Protein AF-A0A8H7H6G2-F1 (afdb_monomer)

Structure (mmCIF, N/CA/C/O backbone):
data_AF-A0A8H7H6G2-F1
#
_entry.id   AF-A0A8H7H6G2-F1
#
loop_
_atom_site.group_PDB
_atom_site.id
_atom_site.type_symbol
_atom_site.label_atom_id
_atom_site.label_alt_id
_atom_site.label_comp_id
_atom_site.label_asym_id
_atom_site.label_entity_id
_atom_site.label_seq_id
_atom_site.pdbx_PDB_ins_code
_atom_site.Cartn_x
_atom_site.Cartn_y
_atom_site.Cartn_z
_atom_site.occupancy
_atom_site.B_iso_or_equiv
_atom_site.auth_seq_id
_atom_site.auth_comp_id
_atom_site.auth_asym_id
_atom_site.auth_atom_id
_atom_site.pdbx_PDB_model_num
ATOM 1 N N . MET A 1 1 ? 23.671 -11.649 8.601 1.00 40.72 1 MET A N 1
ATOM 2 C CA . MET A 1 1 ? 22.293 -11.114 8.635 1.00 40.72 1 MET A CA 1
ATOM 3 C C . MET A 1 1 ? 22.395 -9.606 8.518 1.00 40.72 1 MET A C 1
ATOM 5 O O . MET A 1 1 ? 23.144 -9.026 9.289 1.00 40.72 1 MET A O 1
ATOM 9 N N . ILE A 1 2 ? 21.746 -8.998 7.522 1.00 37.22 2 ILE A N 1
ATOM 10 C CA . ILE A 1 2 ? 21.708 -7.534 7.383 1.00 37.22 2 ILE A CA 1
ATOM 11 C C . ILE A 1 2 ? 20.698 -7.016 8.418 1.00 37.22 2 ILE A C 1
ATOM 13 O O . ILE A 1 2 ? 19.597 -7.570 8.476 1.00 37.22 2 ILE A O 1
ATOM 17 N N . PRO A 1 3 ? 21.050 -6.033 9.261 1.00 35.31 3 PRO A N 1
ATOM 18 C CA . PRO A 1 3 ? 20.112 -5.476 10.225 1.00 35.31 3 PRO A CA 1
ATOM 19 C C . PRO A 1 3 ? 18.970 -4.770 9.485 1.00 35.31 3 PRO A C 1
ATOM 21 O O . PRO A 1 3 ? 19.198 -3.882 8.668 1.00 35.31 3 PRO A O 1
ATOM 24 N N . LEU A 1 4 ? 17.736 -5.201 9.754 1.00 43.28 4 LEU A N 1
ATOM 25 C CA . LEU A 1 4 ? 16.532 -4.508 9.305 1.00 43.28 4 LEU A CA 1
ATOM 26 C C . LEU A 1 4 ? 16.372 -3.259 10.175 1.00 43.28 4 LEU A C 1
ATOM 28 O O . LEU A 1 4 ? 16.259 -3.373 11.397 1.00 43.28 4 LEU A O 1
ATOM 32 N N . HIS A 1 5 ? 16.376 -2.078 9.565 1.00 41.56 5 HIS A N 1
ATOM 33 C CA . HIS A 1 5 ? 16.056 -0.853 10.290 1.00 41.56 5 HIS A CA 1
ATOM 34 C C . HIS A 1 5 ? 14.541 -0.786 10.534 1.00 41.56 5 HIS A C 1
ATOM 36 O O . HIS A 1 5 ? 13.766 -1.140 9.639 1.00 41.56 5 HIS A O 1
ATOM 42 N N . PRO A 1 6 ? 14.092 -0.357 11.727 1.00 41.66 6 PRO A N 1
ATOM 43 C CA . PRO A 1 6 ? 12.675 -0.128 11.962 1.00 41.66 6 PRO A CA 1
ATOM 44 C C . PRO A 1 6 ? 12.183 0.964 11.002 1.00 41.66 6 PRO A C 1
ATOM 46 O O . PRO A 1 6 ? 12.907 1.936 10.772 1.00 41.66 6 PRO A O 1
ATOM 49 N N . PRO A 1 7 ? 10.976 0.834 10.430 1.00 44.69 7 PRO A N 1
ATOM 50 C CA . PRO A 1 7 ? 10.431 1.875 9.580 1.00 44.69 7 PRO A CA 1
ATOM 51 C C . PRO A 1 7 ? 10.203 3.130 10.419 1.00 44.69 7 PRO A C 1
ATOM 53 O O . PRO A 1 7 ? 9.359 3.154 11.313 1.00 44.69 7 PRO A O 1
ATOM 56 N N . THR A 1 8 ? 10.940 4.185 10.113 1.00 47.12 8 THR A N 1
ATOM 57 C CA . THR A 1 8 ? 10.533 5.545 10.440 1.00 47.12 8 THR A CA 1
ATOM 58 C C . THR A 1 8 ? 9.535 5.997 9.382 1.00 47.12 8 THR A C 1
ATOM 60 O O . THR A 1 8 ? 9.676 5.688 8.194 1.00 47.12 8 THR A O 1
ATOM 63 N N . SER A 1 9 ? 8.484 6.704 9.786 1.00 44.66 9 SER A N 1
ATOM 64 C CA . SER A 1 9 ? 7.739 7.491 8.815 1.00 44.66 9 SER A CA 1
ATOM 65 C C . SER A 1 9 ? 8.699 8.541 8.251 1.00 44.66 9 SER A C 1
ATOM 67 O O . SER A 1 9 ? 9.400 9.225 8.998 1.00 44.66 9 SER A O 1
ATOM 69 N N . CYS A 1 10 ? 8.769 8.679 6.928 1.00 43.09 10 CYS A N 1
ATOM 70 C CA . CYS A 1 10 ? 9.328 9.899 6.358 1.00 43.09 10 CYS A CA 1
ATOM 71 C C . CYS A 1 10 ? 8.242 10.971 6.513 1.00 43.09 10 CYS A C 1
ATOM 73 O O . CYS A 1 10 ? 7.434 11.173 5.611 1.00 43.09 10 CYS A O 1
ATOM 75 N N . GLY A 1 11 ? 8.179 11.575 7.702 1.00 46.88 11 GLY A N 1
ATOM 76 C CA . GLY A 1 11 ? 7.169 12.556 8.097 1.00 46.88 11 GLY A CA 1
ATOM 77 C C . GLY A 1 11 ? 6.342 12.067 9.280 1.00 46.88 11 GLY A C 1
ATOM 78 O O . GLY A 1 11 ? 5.641 11.058 9.190 1.00 46.88 11 GLY A O 1
ATOM 79 N N . ASP A 1 12 ? 6.437 12.767 10.406 1.00 49.16 12 ASP A N 1
ATOM 80 C CA . ASP A 1 12 ? 5.560 12.543 11.547 1.00 49.16 12 ASP A CA 1
ATOM 81 C C . ASP A 1 12 ? 4.118 12.839 11.137 1.00 49.16 12 ASP A C 1
ATOM 83 O O . ASP A 1 12 ? 3.742 13.944 10.750 1.00 49.16 12 ASP A O 1
ATOM 87 N N . SER A 1 13 ? 3.276 11.816 11.211 1.00 57.06 13 SER A N 1
ATOM 88 C CA . SER A 1 13 ? 1.852 12.043 11.349 1.00 57.06 13 SER A CA 1
ATOM 89 C C . SER A 1 13 ? 1.640 12.304 12.830 1.00 57.06 13 SER A C 1
ATOM 91 O O . SER A 1 13 ? 1.432 11.333 13.541 1.00 57.06 13 SER A O 1
ATOM 93 N N . ASP A 1 14 ? 1.664 13.558 13.290 1.00 61.84 14 ASP A N 1
ATOM 94 C CA . ASP A 1 14 ? 1.580 13.928 14.722 1.00 61.84 14 ASP A CA 1
ATOM 95 C C . ASP A 1 14 ? 0.431 13.251 15.499 1.00 61.84 14 ASP A C 1
ATOM 97 O O . ASP A 1 14 ? 0.437 13.216 16.727 1.00 61.84 14 ASP A O 1
ATOM 101 N N . LYS A 1 15 ? -0.577 12.717 14.790 1.00 79.00 15 LYS A N 1
ATOM 102 C CA . LYS A 1 15 ? -1.713 11.958 15.339 1.00 79.00 15 LYS A CA 1
ATOM 103 C C . LYS A 1 15 ? -2.084 10.752 14.457 1.00 79.00 15 LYS A C 1
ATOM 105 O O . LYS A 1 15 ? -3.054 10.826 13.693 1.00 79.00 15 LYS A O 1
ATOM 110 N N . PRO A 1 16 ? -1.308 9.649 14.459 1.00 78.56 16 PRO A N 1
ATOM 111 C CA . PRO A 1 16 ? -1.529 8.476 13.601 1.00 78.56 16 PRO A CA 1
ATOM 112 C C . PRO A 1 16 ? -2.938 7.870 13.721 1.00 78.56 16 PRO A C 1
ATOM 114 O O . PRO A 1 16 ? -3.526 7.410 12.743 1.00 78.56 16 PRO A O 1
ATOM 117 N N . GLU A 1 17 ? -3.513 7.899 14.915 1.00 83.81 17 GLU A N 1
ATOM 118 C CA . GLU A 1 17 ? -4.850 7.409 15.242 1.00 83.81 17 GLU A CA 1
ATOM 119 C C . GLU A 1 17 ? -5.974 8.194 14.551 1.00 83.81 17 GLU A C 1
ATOM 121 O O . GLU A 1 17 ? -7.078 7.678 14.369 1.00 83.81 17 GLU A O 1
ATOM 126 N N . MET A 1 18 ? -5.702 9.425 14.109 1.00 88.50 18 MET A N 1
ATOM 127 C CA . MET A 1 18 ? -6.694 10.258 13.432 1.00 88.50 18 MET A CA 1
ATOM 128 C C . MET A 1 18 ? -6.846 9.934 11.948 1.00 88.50 18 MET A C 1
ATOM 130 O O . MET A 1 18 ? -7.806 10.397 11.328 1.00 88.50 18 MET A O 1
ATOM 134 N N . TRP A 1 19 ? -5.963 9.108 11.386 1.00 90.06 19 TRP A N 1
ATOM 135 C CA . TRP A 1 19 ? -5.938 8.782 9.965 1.00 90.06 19 TRP A CA 1
ATOM 136 C C . TRP A 1 19 ? -6.448 7.370 9.706 1.00 90.06 19 TRP A C 1
ATOM 138 O O . TRP A 1 19 ? -5.808 6.371 10.041 1.00 90.06 19 TRP A O 1
ATOM 148 N N . LYS A 1 20 ? -7.610 7.288 9.057 1.00 91.38 20 LYS A N 1
ATOM 149 C CA . LYS A 1 20 ? -8.197 6.029 8.601 1.00 91.38 20 LYS A CA 1
ATOM 150 C C . LYS A 1 20 ? -7.708 5.728 7.185 1.00 91.38 20 LYS A C 1
ATOM 152 O O . LYS A 1 20 ? -7.894 6.552 6.295 1.00 91.38 20 LYS A O 1
ATOM 157 N N . CYS A 1 21 ? -7.141 4.546 6.964 1.00 91.25 21 CYS A N 1
ATOM 158 C CA . CYS A 1 21 ? -6.898 4.003 5.630 1.00 91.25 21 CYS A CA 1
ATOM 159 C C . CYS A 1 21 ? -8.245 3.635 4.999 1.00 91.25 21 CYS A C 1
ATOM 161 O O . CYS A 1 21 ? -9.049 2.935 5.611 1.00 91.25 21 CYS A O 1
ATOM 163 N N . THR A 1 22 ? -8.507 4.143 3.801 1.00 87.94 22 THR A N 1
ATOM 164 C CA . THR A 1 22 ? -9.816 4.011 3.144 1.00 87.94 22 THR A CA 1
ATOM 165 C C . THR A 1 22 ? -9.730 3.171 1.889 1.00 87.94 22 THR A C 1
ATOM 167 O O . THR A 1 22 ? -10.480 2.209 1.769 1.00 87.94 22 THR A O 1
ATOM 170 N N . SER A 1 23 ? -8.768 3.469 1.022 1.00 87.56 23 SER A N 1
ATOM 171 C CA . SER A 1 23 ? -8.551 2.725 -0.209 1.00 87.56 23 SER A CA 1
ATOM 172 C C . SER A 1 23 ? -7.065 2.587 -0.534 1.00 87.56 23 SER A C 1
ATOM 174 O O . SER A 1 23 ? -6.204 3.246 0.063 1.00 87.56 23 SER A O 1
ATOM 176 N N . ALA A 1 24 ? -6.757 1.694 -1.468 1.00 86.88 24 ALA A N 1
ATOM 177 C CA . ALA A 1 24 ? -5.458 1.614 -2.120 1.00 86.88 24 ALA A CA 1
ATOM 178 C C . ALA A 1 24 ? -5.630 1.894 -3.619 1.00 86.88 24 ALA A C 1
ATOM 180 O O . ALA A 1 24 ? -6.369 1.196 -4.309 1.00 86.88 24 ALA A O 1
ATOM 181 N N . LEU A 1 25 ? -4.946 2.921 -4.115 1.00 85.06 25 LEU A N 1
ATOM 182 C CA . LEU A 1 25 ? -4.903 3.299 -5.522 1.00 85.06 25 LEU A CA 1
ATOM 183 C C . LEU A 1 25 ? -3.683 2.670 -6.183 1.00 85.06 25 LEU A C 1
ATOM 185 O O . LEU A 1 25 ? -2.554 2.891 -5.756 1.00 85.06 25 LEU A O 1
ATOM 189 N N . PHE A 1 26 ? -3.907 1.950 -7.267 1.00 79.94 26 PHE A N 1
ATOM 190 C CA . PHE A 1 26 ? -2.881 1.382 -8.123 1.00 79.94 26 PHE A CA 1
ATOM 191 C C . PHE A 1 26 ? -2.949 2.079 -9.458 1.00 79.94 26 PHE A C 1
ATOM 193 O O . PHE A 1 26 ? -4.014 2.154 -10.062 1.00 79.94 26 PHE A O 1
ATOM 200 N N . TYR A 1 27 ? -1.826 2.576 -9.946 1.00 73.62 27 TYR A N 1
ATOM 201 C CA . TYR A 1 27 ? -1.799 3.130 -11.286 1.00 73.62 27 TYR A CA 1
ATOM 202 C C . TYR A 1 27 ? -0.492 2.812 -11.988 1.00 73.62 27 TYR A C 1
ATOM 204 O O . TYR A 1 27 ? 0.554 2.730 -11.348 1.00 73.62 27 TYR A O 1
ATOM 212 N N . GLY A 1 28 ? -0.568 2.628 -13.302 1.00 72.44 28 GLY A N 1
ATOM 213 C CA . GLY A 1 28 ? 0.585 2.487 -14.182 1.00 72.44 28 GLY A CA 1
ATOM 214 C C . GLY A 1 28 ? 0.809 3.787 -14.941 1.00 72.44 28 GLY A C 1
ATOM 215 O O . GLY A 1 28 ? -0.081 4.228 -15.665 1.00 72.44 28 GLY A O 1
ATOM 216 N N . ALA A 1 29 ? 1.976 4.410 -14.792 1.00 65.12 29 ALA A N 1
ATOM 217 C CA . ALA A 1 29 ? 2.364 5.579 -15.578 1.00 65.12 29 ALA A CA 1
ATOM 218 C C . ALA A 1 29 ? 3.181 5.164 -16.807 1.00 65.12 29 ALA A C 1
ATOM 220 O O . ALA A 1 29 ? 4.118 4.377 -16.677 1.00 65.12 29 ALA A O 1
ATOM 221 N N . ALA A 1 30 ? 2.857 5.707 -17.984 1.00 59.25 30 ALA A N 1
ATOM 222 C CA . ALA A 1 30 ? 3.691 5.518 -19.162 1.00 59.25 30 ALA A CA 1
ATOM 223 C C . ALA A 1 30 ? 5.061 6.150 -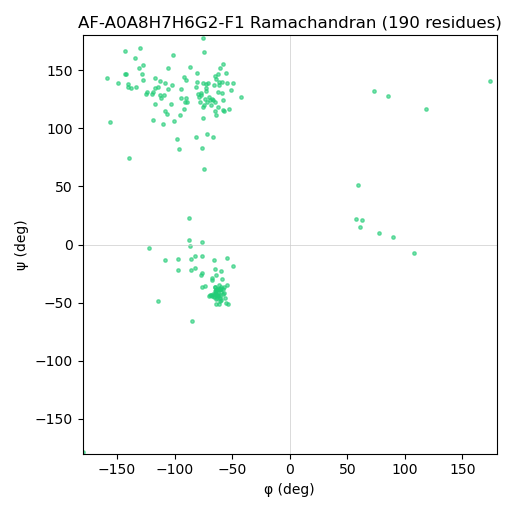18.945 1.00 59.25 30 ALA A C 1
ATOM 225 O O . ALA A 1 30 ? 5.202 7.236 -18.375 1.00 59.25 30 ALA A O 1
ATOM 226 N N . ILE A 1 31 ? 6.070 5.470 -19.456 1.00 59.09 31 ILE A N 1
ATOM 227 C CA . ILE A 1 31 ? 7.445 5.923 -19.369 1.00 59.09 31 ILE A CA 1
ATOM 228 C C . ILE A 1 31 ? 7.674 7.099 -20.299 1.00 59.09 31 ILE A C 1
ATOM 230 O O . ILE A 1 31 ? 7.225 7.123 -21.446 1.00 59.09 31 ILE A O 1
ATOM 234 N N . THR A 1 32 ? 8.402 8.086 -19.797 1.00 53.84 32 THR A N 1
ATOM 235 C CA . THR A 1 32 ? 8.809 9.246 -20.578 1.00 53.84 32 THR A CA 1
ATOM 236 C C . THR A 1 32 ? 9.776 8.813 -21.690 1.00 53.84 32 THR A C 1
ATOM 238 O O . THR A 1 32 ? 10.684 8.013 -21.432 1.00 53.84 32 THR A O 1
ATOM 241 N N . PRO A 1 33 ? 9.634 9.332 -22.924 1.00 46.50 33 PRO A N 1
ATOM 242 C CA . PRO A 1 33 ? 10.622 9.112 -23.978 1.00 46.50 33 PRO A CA 1
ATOM 243 C C . PRO A 1 33 ? 12.038 9.458 -23.486 1.00 46.50 33 PRO A C 1
ATOM 245 O O . PRO A 1 33 ? 12.224 10.501 -22.864 1.00 46.50 33 PRO A O 1
ATOM 248 N N . GLY A 1 34 ? 13.015 8.577 -23.733 1.00 52.75 34 GLY A N 1
ATOM 249 C CA . GLY A 1 34 ? 14.414 8.732 -23.291 1.00 52.75 34 GLY A CA 1
ATOM 250 C C . GLY A 1 34 ? 14.856 7.792 -22.160 1.00 52.75 34 GLY A C 1
ATOM 251 O O . GLY A 1 34 ? 16.042 7.719 -21.844 1.00 52.75 34 GLY A O 1
ATOM 252 N N . THR A 1 35 ? 13.933 7.033 -21.571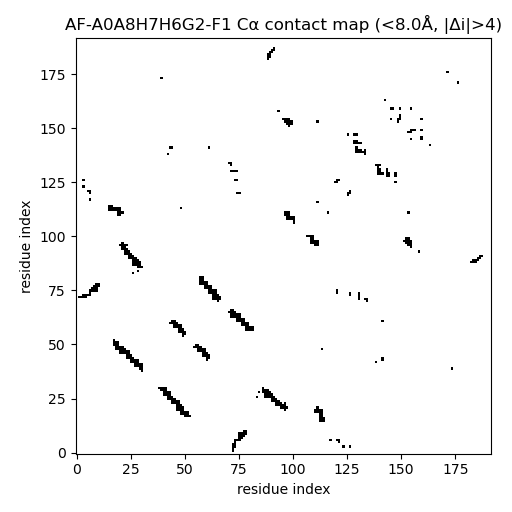 1.00 52.16 35 THR A N 1
ATOM 253 C CA . THR A 1 35 ? 14.259 6.044 -20.532 1.00 52.16 35 THR A CA 1
ATOM 254 C C . THR A 1 35 ? 14.794 4.766 -21.184 1.00 52.16 35 THR A C 1
ATOM 256 O O . THR A 1 35 ? 14.192 4.254 -22.129 1.00 52.16 35 THR A O 1
ATOM 259 N N . LYS A 1 36 ? 15.944 4.257 -20.720 1.00 44.94 36 LYS A N 1
ATOM 260 C CA . LYS A 1 36 ? 16.575 3.062 -21.303 1.00 44.94 36 LYS A CA 1
ATOM 261 C C . LYS A 1 36 ? 15.645 1.841 -21.165 1.00 44.94 36 LYS A C 1
ATOM 263 O O . LYS A 1 36 ? 15.069 1.656 -20.092 1.00 44.94 36 LYS A O 1
ATOM 268 N N . PRO A 1 37 ? 15.510 0.990 -22.199 1.00 43.00 37 PRO A N 1
ATOM 269 C CA . PRO A 1 37 ? 14.890 -0.323 -22.048 1.00 43.00 37 PRO A CA 1
ATOM 270 C C . PRO A 1 37 ? 15.595 -1.127 -20.940 1.00 43.00 37 PRO A C 1
ATOM 272 O O . PRO A 1 37 ? 16.811 -0.982 -20.788 1.00 43.00 37 PRO A O 1
ATOM 275 N N . PRO A 1 38 ? 14.891 -1.994 -20.195 1.00 45.91 38 PRO A N 1
ATOM 276 C CA . PRO A 1 38 ? 13.470 -2.303 -20.264 1.00 45.91 38 PRO A CA 1
ATOM 277 C C . PRO A 1 38 ? 12.699 -1.485 -19.226 1.00 45.91 38 PRO A C 1
ATOM 279 O O . PRO A 1 38 ? 12.406 -1.950 -18.125 1.00 45.91 38 PRO A O 1
ATOM 282 N N . ALA A 1 39 ? 12.374 -0.240 -19.544 1.00 48.53 39 ALA A N 1
ATOM 283 C CA . ALA A 1 39 ? 11.469 0.483 -18.684 1.00 48.53 39 ALA A CA 1
ATOM 284 C C . ALA A 1 39 ? 10.063 -0.129 -18.897 1.00 48.53 39 ALA A C 1
ATOM 286 O O . ALA A 1 39 ? 9.538 -0.150 -20.010 1.00 48.53 39 ALA A O 1
ATOM 287 N N . LEU A 1 40 ? 9.455 -0.603 -17.811 1.00 51.28 40 LEU A N 1
ATOM 288 C CA . LEU A 1 40 ? 8.032 -0.934 -17.677 1.00 51.28 40 LEU A CA 1
ATOM 289 C C . LEU A 1 40 ? 7.238 0.311 -17.268 1.00 51.28 40 LEU A C 1
ATOM 291 O O . LEU A 1 40 ? 7.794 1.166 -16.579 1.00 51.28 40 LEU A O 1
ATOM 295 N N . ASN A 1 41 ? 5.946 0.400 -17.620 1.00 54.41 41 ASN A N 1
ATOM 296 C CA . ASN A 1 41 ? 5.061 1.405 -17.014 1.00 54.41 41 ASN A CA 1
ATOM 297 C C . ASN A 1 41 ? 5.343 1.463 -15.506 1.00 54.41 41 ASN A C 1
ATOM 299 O O . ASN A 1 41 ? 5.358 0.419 -14.850 1.00 54.41 41 ASN A O 1
ATOM 303 N N . THR A 1 42 ? 5.609 2.645 -14.954 1.00 61.38 42 THR A N 1
ATOM 304 C CA . THR A 1 42 ? 5.894 2.768 -13.525 1.00 61.38 42 THR A CA 1
ATOM 305 C C . THR A 1 42 ? 4.589 2.542 -12.780 1.00 61.38 42 THR A C 1
ATOM 307 O O . THR A 1 42 ? 3.764 3.446 -12.652 1.00 61.38 42 THR A O 1
ATOM 310 N N . TRP A 1 43 ? 4.368 1.308 -12.337 1.00 67.00 43 TRP A N 1
ATOM 311 C CA . TRP A 1 43 ? 3.290 0.962 -11.428 1.00 67.00 43 TRP A CA 1
ATOM 312 C C . TRP A 1 43 ? 3.608 1.468 -10.034 1.00 67.00 43 TRP A C 1
ATOM 314 O O . TRP A 1 43 ? 4.654 1.173 -9.460 1.00 67.00 43 TRP A O 1
ATOM 324 N N . THR A 1 44 ? 2.689 2.246 -9.490 1.00 76.19 44 THR A N 1
ATOM 325 C CA . THR A 1 44 ? 2.780 2.803 -8.148 1.00 76.19 44 THR A CA 1
ATOM 326 C C . THR A 1 44 ? 1.511 2.462 -7.391 1.00 76.19 44 THR A C 1
ATOM 328 O O . THR A 1 44 ? 0.410 2.500 -7.945 1.00 76.19 44 THR A O 1
ATOM 331 N N . MET A 1 45 ? 1.675 2.144 -6.111 1.00 83.62 45 MET A N 1
ATOM 332 C CA . MET A 1 45 ? 0.575 2.024 -5.170 1.00 83.62 45 MET A CA 1
ATOM 333 C C . MET A 1 45 ? 0.566 3.234 -4.239 1.00 83.62 45 MET A C 1
ATOM 335 O O . MET A 1 45 ? 1.602 3.600 -3.683 1.00 83.62 45 MET A O 1
ATOM 339 N N . ARG A 1 46 ? -0.613 3.818 -4.031 1.00 88.25 46 ARG A N 1
ATOM 340 C CA . ARG A 1 46 ? -0.870 4.835 -3.014 1.00 88.25 46 ARG A CA 1
ATOM 341 C C . ARG A 1 46 ? -1.910 4.342 -2.029 1.00 88.25 46 ARG A C 1
ATOM 343 O O . ARG A 1 46 ? -2.975 3.890 -2.430 1.00 88.25 46 ARG A O 1
ATOM 350 N N . ILE A 1 47 ? -1.634 4.478 -0.742 1.00 89.81 47 ILE A N 1
ATOM 351 C CA . ILE A 1 47 ? -2.619 4.255 0.313 1.00 89.81 47 ILE A CA 1
ATOM 352 C C . ILE A 1 47 ? -3.330 5.581 0.564 1.00 89.81 47 ILE A C 1
ATOM 354 O O . ILE A 1 47 ? -2.689 6.587 0.871 1.00 89.81 47 ILE A O 1
ATOM 358 N N . VAL A 1 48 ? -4.652 5.582 0.424 1.00 90.81 48 VAL A N 1
ATOM 359 C CA . VAL A 1 48 ? -5.498 6.756 0.635 1.00 90.81 48 VAL A CA 1
ATOM 360 C C . VAL A 1 48 ? -5.949 6.788 2.083 1.00 90.81 48 VAL A C 1
ATOM 362 O O . VAL A 1 48 ? -6.595 5.854 2.575 1.00 90.81 48 VAL A O 1
ATOM 365 N N . GLN A 1 49 ? -5.639 7.883 2.769 1.00 91.25 49 GLN A N 1
ATOM 366 C CA . GLN A 1 49 ? -6.047 8.093 4.149 1.00 91.25 49 GLN A CA 1
ATOM 367 C C . GLN A 1 49 ? -6.968 9.298 4.279 1.00 91.25 49 GLN A C 1
ATOM 369 O O . GLN A 1 49 ? -6.779 10.317 3.617 1.00 91.25 49 GLN A O 1
ATOM 374 N N . VAL A 1 50 ? -7.954 9.180 5.166 1.00 89.56 50 VAL A N 1
ATOM 375 C CA . VAL A 1 50 ? -8.896 10.247 5.505 1.00 89.56 50 VAL A CA 1
ATOM 376 C C . VAL A 1 50 ? -8.769 10.570 6.985 1.00 89.56 50 VAL A C 1
ATOM 378 O O . VAL A 1 50 ? -8.857 9.679 7.836 1.00 89.56 50 VAL A O 1
ATOM 381 N N . HIS A 1 51 ? -8.617 11.853 7.295 1.00 89.12 51 HIS A N 1
ATOM 382 C CA . HIS A 1 51 ? -8.667 12.342 8.659 1.00 89.12 51 HIS A CA 1
ATOM 383 C C . HIS A 1 51 ? -10.086 12.175 9.214 1.00 89.12 51 HIS A C 1
ATOM 385 O O . HIS A 1 51 ? -11.066 12.671 8.657 1.00 89.12 51 HIS A O 1
ATOM 391 N N . THR A 1 52 ? -10.218 11.489 10.342 1.00 87.19 52 THR A N 1
ATOM 392 C CA . THR A 1 52 ? -11.515 11.092 10.910 1.00 87.19 52 THR A CA 1
ATOM 393 C C . THR A 1 52 ? -12.408 12.272 11.287 1.00 87.19 52 THR A C 1
ATOM 395 O O . THR A 1 52 ? -13.615 12.202 11.048 1.00 87.19 52 THR A O 1
ATOM 398 N N . GLN A 1 53 ? -11.824 13.351 11.816 1.00 85.94 53 GLN A N 1
ATOM 399 C CA . GLN A 1 53 ? -12.544 14.558 12.243 1.00 85.94 53 GLN A CA 1
ATOM 400 C C . GLN A 1 53 ? -12.791 15.540 11.0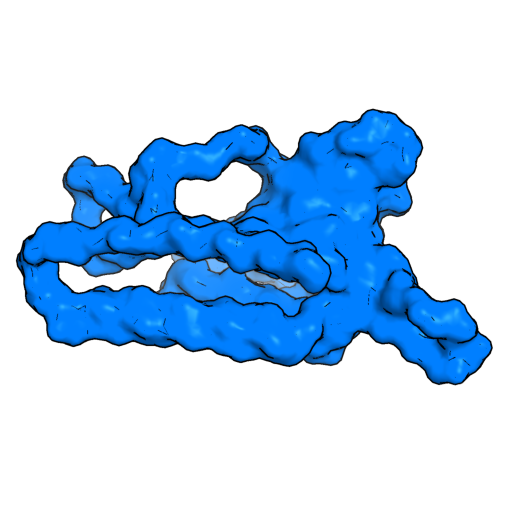84 1.00 85.94 53 GLN A C 1
ATOM 402 O O . GLN A 1 53 ? -13.930 15.719 10.668 1.00 85.94 53 GLN A O 1
ATOM 407 N N . ILE A 1 54 ? -11.729 16.118 10.515 1.00 85.88 54 ILE A N 1
ATOM 408 C CA . ILE A 1 54 ? -11.821 17.196 9.510 1.00 85.88 54 ILE A CA 1
ATOM 409 C C . ILE A 1 54 ? -11.978 16.718 8.055 1.00 85.88 54 ILE A C 1
ATOM 411 O O . ILE A 1 54 ? -12.072 17.533 7.145 1.00 85.88 54 ILE A O 1
ATOM 415 N N . LYS A 1 55 ? -11.991 15.399 7.813 1.00 85.38 55 LYS A N 1
ATOM 416 C CA . LYS A 1 55 ? -12.196 14.764 6.492 1.00 85.38 55 LYS A CA 1
ATOM 417 C C . LYS A 1 55 ? -11.160 15.096 5.409 1.00 85.38 55 LYS A C 1
ATOM 419 O O . LYS A 1 55 ? -11.385 14.785 4.240 1.00 85.38 55 LYS A O 1
ATOM 424 N N . TRP A 1 56 ? -10.009 15.650 5.782 1.00 87.81 56 TRP A N 1
ATOM 425 C CA . TRP A 1 56 ? -8.879 15.852 4.872 1.00 87.81 56 TRP A CA 1
ATOM 426 C C . TRP A 1 56 ? -8.338 14.527 4.340 1.00 87.81 56 TRP A C 1
ATOM 428 O O . TRP A 1 56 ? -8.356 13.517 5.044 1.00 87.81 56 TRP A O 1
ATOM 438 N N . ARG A 1 57 ? -7.860 14.537 3.093 1.00 87.56 57 ARG A N 1
ATOM 439 C CA . ARG A 1 57 ? -7.290 13.367 2.417 1.00 87.56 57 ARG A CA 1
ATOM 440 C C . ARG A 1 57 ? -5.786 13.525 2.273 1.00 87.56 57 ARG A C 1
ATOM 442 O O . ARG A 1 57 ? -5.331 14.595 1.887 1.00 87.56 57 ARG A O 1
ATOM 449 N N . ARG A 1 58 ? -5.051 12.439 2.498 1.00 88.44 58 ARG A N 1
ATOM 450 C CA . ARG A 1 58 ? -3.630 12.334 2.147 1.00 88.44 58 ARG A CA 1
ATOM 451 C C . ARG A 1 58 ? -3.329 11.014 1.455 1.00 88.44 58 ARG A C 1
ATOM 453 O O . ARG A 1 58 ? -4.095 10.052 1.572 1.00 88.44 58 ARG A O 1
ATOM 460 N N . PHE A 1 59 ? -2.207 10.981 0.749 1.00 88.38 59 PHE A N 1
ATOM 461 C CA . PHE A 1 59 ? -1.782 9.847 -0.059 1.00 88.38 59 PHE A CA 1
ATOM 462 C C . PHE A 1 59 ? -0.389 9.433 0.374 1.00 88.38 59 PHE A C 1
ATOM 464 O O . PHE A 1 59 ? 0.503 10.269 0.455 1.00 88.38 59 PHE A O 1
ATOM 471 N N . LEU A 1 60 ? -0.212 8.145 0.648 1.00 88.25 60 LEU A N 1
ATOM 472 C CA . LEU A 1 60 ? 1.071 7.596 1.070 1.00 88.25 60 LEU A CA 1
ATOM 473 C C . LEU A 1 60 ? 1.598 6.632 0.015 1.00 88.25 60 LEU A C 1
ATOM 475 O O . LEU A 1 60 ? 0.842 5.782 -0.457 1.00 88.25 60 LEU A O 1
ATOM 479 N N . VAL A 1 61 ? 2.880 6.720 -0.321 1.00 86.38 61 VAL A N 1
ATOM 480 C CA . VAL A 1 61 ? 3.577 5.725 -1.148 1.00 86.38 61 VAL A CA 1
ATOM 481 C C . VAL A 1 61 ? 4.495 4.866 -0.294 1.00 86.38 61 VAL A C 1
ATOM 483 O O . VAL A 1 61 ? 5.001 5.300 0.740 1.00 86.38 61 VAL A O 1
ATOM 486 N N . LEU A 1 62 ? 4.713 3.635 -0.752 1.00 83.50 62 LEU A N 1
ATOM 487 C CA . LEU A 1 62 ? 5.763 2.776 -0.226 1.00 83.50 62 LEU A CA 1
ATOM 488 C C . LEU A 1 62 ? 7.104 3.217 -0.818 1.00 83.50 62 LEU A C 1
ATOM 490 O O . LEU A 1 62 ? 7.275 3.189 -2.037 1.00 83.50 62 LEU A O 1
ATOM 494 N N . LYS A 1 63 ? 8.059 3.566 0.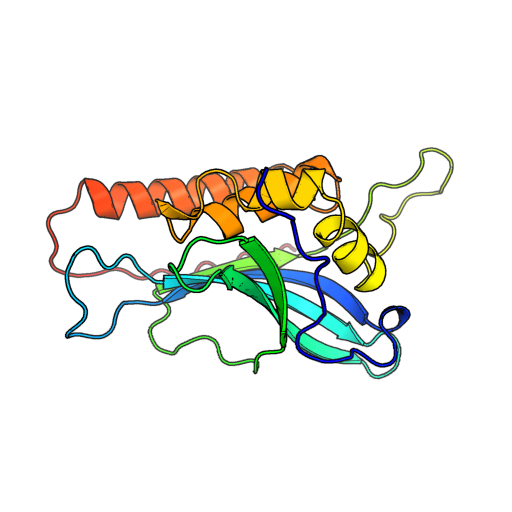037 1.00 82.00 63 LYS A N 1
ATOM 495 C CA . LYS A 1 63 ? 9.428 3.898 -0.353 1.00 82.00 63 LYS A CA 1
ATOM 496 C C . LYS A 1 63 ? 10.366 2.810 0.154 1.00 82.00 63 LYS A C 1
ATOM 498 O O . LYS A 1 63 ? 10.345 2.477 1.335 1.00 82.00 63 LYS A O 1
ATOM 503 N N . LEU A 1 64 ? 11.166 2.233 -0.740 1.00 81.94 64 LEU A N 1
ATOM 504 C CA . LEU A 1 64 ? 12.244 1.332 -0.336 1.00 81.94 64 LEU A CA 1
ATOM 505 C C . LEU A 1 64 ? 13.365 2.162 0.289 1.00 81.94 64 LEU A C 1
ATOM 507 O O . LEU A 1 64 ? 13.794 3.159 -0.292 1.00 81.94 64 LEU A O 1
ATOM 511 N N . THR A 1 65 ? 13.858 1.734 1.443 1.00 83.38 65 THR A N 1
ATOM 512 C CA . THR A 1 65 ? 15.137 2.216 1.963 1.00 83.38 65 THR A CA 1
ATOM 513 C C . THR A 1 65 ? 16.231 1.301 1.439 1.00 83.38 65 THR A C 1
ATOM 515 O O . THR A 1 65 ? 16.029 0.087 1.367 1.00 83.38 65 THR A O 1
ATOM 518 N N . SER A 1 66 ? 17.380 1.868 1.088 1.00 81.88 66 SER A N 1
ATOM 519 C CA . SER A 1 66 ? 18.517 1.110 0.569 1.00 81.88 66 SER A CA 1
ATOM 520 C C . SER A 1 66 ? 19.790 1.415 1.348 1.00 81.88 66 SER A C 1
ATOM 522 O O . SER A 1 66 ? 19.912 2.485 1.941 1.00 81.88 66 SER A O 1
ATOM 524 N N . ASP A 1 67 ? 20.727 0.470 1.349 1.00 82.44 67 ASP A N 1
ATOM 525 C CA . ASP A 1 67 ? 22.102 0.719 1.785 1.00 82.44 67 ASP A CA 1
ATOM 526 C C . ASP A 1 67 ? 22.899 1.504 0.725 1.00 82.44 67 ASP A C 1
ATOM 528 O O . ASP A 1 67 ? 22.409 1.790 -0.369 1.00 82.44 67 ASP A O 1
ATOM 532 N N . GLU A 1 68 ? 24.152 1.835 1.040 1.00 81.12 68 GLU A N 1
ATOM 533 C CA . GLU A 1 68 ? 25.065 2.563 0.144 1.00 81.12 68 GLU A CA 1
ATOM 534 C C . GLU A 1 68 ? 25.334 1.830 -1.182 1.00 81.12 68 GLU A C 1
ATOM 536 O O . GLU A 1 68 ? 25.662 2.458 -2.185 1.00 81.12 68 GLU A O 1
ATOM 541 N N . ALA A 1 69 ? 25.153 0.506 -1.213 1.00 80.69 69 ALA A N 1
ATOM 542 C CA . ALA A 1 69 ? 25.282 -0.313 -2.415 1.00 80.69 69 ALA A CA 1
ATOM 543 C C . ALA A 1 69 ? 23.970 -0.399 -3.223 1.00 80.69 69 ALA A C 1
ATOM 545 O O . ALA A 1 69 ? 23.895 -1.138 -4.206 1.00 80.69 69 ALA A O 1
ATOM 546 N N . GLY A 1 70 ? 22.922 0.323 -2.811 1.00 73.38 70 GLY A N 1
ATOM 547 C CA . GLY A 1 70 ? 21.618 0.342 -3.469 1.00 73.38 70 GLY A CA 1
ATOM 548 C C . GLY A 1 70 ? 20.752 -0.888 -3.185 1.00 73.38 70 GLY A C 1
ATOM 549 O O . GLY A 1 70 ? 19.712 -1.058 -3.826 1.00 73.38 70 GLY A O 1
ATOM 550 N N . ARG A 1 71 ? 21.133 -1.752 -2.234 1.00 79.00 71 ARG A N 1
ATOM 551 C CA . ARG A 1 71 ? 20.342 -2.934 -1.870 1.00 79.00 71 ARG A CA 1
ATOM 552 C C . ARG A 1 71 ? 19.222 -2.529 -0.916 1.00 79.00 71 ARG A C 1
ATOM 554 O O . ARG A 1 71 ? 19.495 -1.815 0.045 1.00 79.00 71 ARG A O 1
ATOM 561 N N . PRO A 1 72 ? 17.989 -3.014 -1.119 1.00 79.44 72 PRO A N 1
ATOM 562 C CA . PRO A 1 72 ? 16.869 -2.655 -0.273 1.00 79.44 72 PRO A CA 1
ATOM 563 C C . PRO A 1 72 ? 17.040 -3.259 1.128 1.00 79.44 72 PRO A C 1
ATOM 565 O O . PRO A 1 72 ? 17.200 -4.469 1.287 1.00 79.44 72 PRO A O 1
ATOM 568 N N . THR A 1 73 ? 16.996 -2.402 2.142 1.00 82.25 73 THR A N 1
ATOM 569 C CA . THR A 1 73 ? 17.167 -2.731 3.567 1.00 82.25 73 THR A CA 1
ATOM 570 C C . THR A 1 73 ? 15.871 -2.636 4.360 1.00 82.25 73 THR A C 1
ATOM 572 O O . THR A 1 73 ? 15.807 -3.116 5.491 1.00 82.25 73 THR A O 1
ATOM 575 N N . GLY A 1 74 ? 14.839 -2.028 3.781 1.00 82.94 74 GLY A N 1
ATOM 576 C CA . GLY A 1 74 ? 13.603 -1.730 4.482 1.00 82.94 74 GLY A CA 1
ATOM 577 C C . GLY A 1 74 ? 12.576 -1.051 3.592 1.00 82.94 74 GLY A C 1
ATOM 578 O O . GLY A 1 74 ? 12.784 -0.814 2.397 1.00 82.94 74 GLY A O 1
ATOM 579 N N . ILE A 1 75 ? 11.451 -0.732 4.211 1.00 82.19 75 ILE A N 1
ATOM 580 C CA . ILE A 1 75 ? 10.412 0.115 3.641 1.00 82.19 75 ILE A CA 1
ATOM 581 C C . ILE A 1 75 ? 10.048 1.226 4.612 1.00 82.19 75 ILE A C 1
ATOM 583 O O . ILE A 1 75 ? 10.007 1.009 5.820 1.00 82.19 75 ILE A O 1
ATOM 587 N N . CYS A 1 76 ? 9.695 2.384 4.078 1.00 82.31 76 CYS A N 1
ATOM 588 C CA . CYS A 1 76 ? 9.014 3.443 4.802 1.00 82.31 76 CYS A CA 1
ATOM 589 C C . CYS A 1 76 ? 7.795 3.932 4.013 1.00 82.31 76 CYS A C 1
ATOM 591 O O . CYS A 1 76 ? 7.575 3.561 2.854 1.00 82.31 76 CYS A O 1
ATOM 593 N N . LEU A 1 77 ? 6.966 4.733 4.677 1.00 84.81 77 LEU A N 1
ATOM 594 C CA . LEU A 1 77 ? 5.875 5.456 4.039 1.00 84.81 77 LEU A CA 1
ATOM 595 C C . LEU A 1 77 ? 6.287 6.911 3.857 1.00 84.81 77 LEU A C 1
ATOM 597 O O . LEU A 1 77 ? 6.845 7.518 4.772 1.00 84.81 77 LEU A O 1
ATOM 601 N N . GLU A 1 78 ? 5.977 7.450 2.686 1.00 86.25 78 GLU A N 1
ATOM 602 C CA . GLU A 1 78 ? 6.194 8.851 2.339 1.00 86.25 78 GLU A CA 1
ATOM 603 C C . GLU A 1 78 ? 4.866 9.465 1.901 1.00 86.25 78 GLU A C 1
ATOM 605 O O . GLU A 1 78 ? 4.133 8.876 1.099 1.00 86.25 78 GLU A O 1
ATOM 610 N N . GLU A 1 79 ? 4.537 10.632 2.454 1.00 85.62 79 GLU A N 1
ATOM 611 C CA . GLU A 1 79 ? 3.383 11.403 2.005 1.00 85.62 79 GLU A CA 1
ATOM 612 C C . GLU A 1 79 ? 3.671 12.045 0.648 1.00 85.62 79 GLU A C 1
ATOM 614 O O . GLU A 1 79 ? 4.737 12.614 0.421 1.00 85.62 79 GLU A O 1
ATOM 619 N N . VAL A 1 80 ? 2.706 11.951 -0.265 1.00 84.12 80 VAL A N 1
ATOM 620 C CA . VAL A 1 80 ? 2.800 12.529 -1.604 1.00 84.12 80 VAL A CA 1
ATOM 621 C C . VAL A 1 80 ? 1.553 13.342 -1.942 1.00 84.12 80 VAL A C 1
ATOM 623 O O . VAL A 1 80 ? 0.452 13.018 -1.480 1.00 84.12 80 VAL A O 1
ATOM 626 N N . PRO A 1 81 ? 1.677 14.365 -2.806 1.00 79.56 81 PRO A N 1
ATOM 627 C CA . PRO A 1 81 ? 0.522 15.098 -3.301 1.00 79.56 81 PRO A CA 1
ATOM 628 C C . PRO A 1 81 ? -0.484 14.192 -4.017 1.00 79.56 81 PRO A C 1
ATOM 630 O O . PRO A 1 81 ? -0.139 13.165 -4.617 1.00 79.56 81 PRO A O 1
ATOM 633 N N . TYR A 1 82 ? -1.743 14.628 -4.048 1.00 73.88 82 TYR A N 1
ATOM 634 C CA . TYR A 1 82 ? -2.777 14.019 -4.883 1.00 73.88 82 TYR A CA 1
ATOM 635 C C . TYR A 1 82 ? -2.598 14.385 -6.364 1.00 73.88 82 TYR A C 1
ATOM 637 O O . TYR A 1 82 ? -3.412 15.080 -6.961 1.00 73.88 82 TYR A O 1
ATOM 645 N N . CYS A 1 83 ? -1.505 13.939 -6.973 1.00 73.75 83 CYS A N 1
ATOM 646 C CA . CYS A 1 83 ? -1.289 14.058 -8.410 1.00 73.75 83 CYS A CA 1
ATOM 647 C C . CYS A 1 83 ? -1.146 12.665 -9.023 1.00 73.75 83 CYS A C 1
ATOM 649 O O . CYS A 1 83 ? -0.147 11.981 -8.807 1.00 73.75 83 CYS A O 1
ATOM 651 N N . ILE A 1 84 ? -2.154 12.202 -9.760 1.00 70.81 84 ILE A N 1
ATOM 652 C CA . ILE A 1 84 ? -1.980 11.033 -10.628 1.00 70.81 84 ILE A CA 1
ATOM 653 C C . ILE A 1 84 ? -1.258 11.537 -11.889 1.00 70.81 84 ILE A C 1
ATOM 655 O O . ILE A 1 84 ? -1.727 12.517 -12.468 1.00 70.81 84 ILE A O 1
ATOM 659 N N . PRO A 1 85 ? -0.125 10.941 -12.312 1.00 70.25 85 PRO A N 1
ATOM 660 C CA . PRO A 1 85 ? 0.613 11.424 -13.478 1.00 70.25 85 PRO A CA 1
ATOM 661 C C . PRO A 1 85 ? -0.272 11.506 -14.727 1.00 70.25 85 PRO A C 1
ATOM 663 O O . PRO A 1 85 ? -1.038 10.585 -15.003 1.00 70.25 85 PRO A O 1
ATOM 666 N N . GLU A 1 86 ? -0.139 12.564 -15.527 1.00 67.38 86 GLU A N 1
ATOM 667 C CA . GLU A 1 86 ? -0.985 12.783 -16.717 1.00 67.38 86 GLU A CA 1
ATOM 668 C C . GLU A 1 86 ? -0.897 11.641 -17.742 1.00 67.38 86 GLU A C 1
ATOM 670 O O . GLU A 1 86 ? -1.862 11.326 -18.436 1.00 67.38 86 GLU A O 1
ATOM 675 N N . LYS A 1 87 ? 0.255 10.963 -17.798 1.00 68.00 87 LYS A N 1
ATOM 676 C CA . LYS A 1 87 ? 0.514 9.822 -18.688 1.00 68.00 87 LYS A CA 1
ATOM 677 C C . LYS A 1 87 ? 0.105 8.477 -18.086 1.00 68.00 87 LYS A C 1
ATOM 679 O O . LYS A 1 87 ? 0.647 7.439 -18.456 1.00 68.00 87 LYS A O 1
ATOM 684 N N . THR A 1 88 ? -0.812 8.480 -17.128 1.00 70.19 88 THR A N 1
ATOM 685 C CA . THR A 1 88 ? -1.309 7.245 -16.529 1.00 70.19 88 THR A CA 1
ATOM 686 C C . THR A 1 88 ? -2.114 6.441 -17.547 1.00 70.19 88 THR A C 1
ATOM 688 O O . THR A 1 88 ? -3.051 6.948 -18.164 1.00 70.19 88 THR A O 1
ATOM 691 N N . VAL A 1 89 ? -1.725 5.183 -17.737 1.00 64.88 89 VAL A N 1
ATOM 692 C CA . VAL A 1 89 ? -2.333 4.255 -18.702 1.00 64.88 89 VAL A CA 1
ATOM 693 C C . VAL A 1 89 ? -3.371 3.342 -18.060 1.00 64.88 89 VAL A C 1
ATOM 695 O O . VAL A 1 89 ? -4.261 2.854 -18.748 1.00 64.88 89 VAL A O 1
ATOM 698 N N . ALA A 1 90 ? -3.293 3.152 -16.743 1.00 68.00 90 ALA A N 1
ATOM 699 C CA . ALA A 1 90 ? -4.246 2.372 -15.969 1.00 68.00 90 ALA A CA 1
ATOM 700 C C . ALA A 1 90 ? -4.355 2.942 -14.556 1.00 68.00 90 ALA A C 1
ATOM 702 O O . ALA A 1 90 ? -3.338 3.301 -13.966 1.00 68.00 90 ALA A O 1
ATOM 703 N N . ILE A 1 91 ? -5.573 3.004 -14.017 1.00 73.38 91 ILE A N 1
ATOM 704 C CA . ILE A 1 91 ? -5.856 3.349 -12.619 1.00 73.38 91 ILE A CA 1
ATOM 705 C C . ILE A 1 91 ? -6.858 2.333 -12.107 1.00 73.38 91 ILE A C 1
ATOM 707 O O . ILE A 1 91 ? -7.846 2.040 -12.779 1.00 73.38 91 ILE A O 1
ATOM 711 N N . TRP A 1 92 ? -6.617 1.833 -10.909 1.00 75.31 92 TRP A N 1
ATOM 712 C CA . TRP A 1 92 ? -7.516 0.949 -10.208 1.00 75.31 92 TRP A CA 1
ATOM 713 C C . TRP A 1 92 ? -7.546 1.309 -8.727 1.00 75.31 92 TRP A C 1
ATOM 715 O O . TRP A 1 92 ? -6.514 1.608 -8.129 1.00 75.31 92 TRP A O 1
ATOM 725 N N . GLU A 1 93 ? -8.735 1.304 -8.143 1.00 81.56 93 GLU A N 1
ATOM 726 C CA . GLU A 1 93 ? -8.948 1.619 -6.736 1.00 81.56 93 GLU A CA 1
ATOM 727 C C . GLU A 1 93 ? -9.506 0.392 -6.027 1.00 81.56 93 GLU A C 1
ATOM 729 O O . GLU A 1 93 ? -10.413 -0.272 -6.531 1.00 81.56 93 GLU A O 1
ATOM 734 N N . VAL A 1 94 ? -8.944 0.094 -4.857 1.00 77.38 94 VAL A N 1
ATOM 735 C CA . VAL A 1 94 ? -9.495 -0.903 -3.939 1.00 77.38 94 VAL A CA 1
ATOM 736 C C . VAL A 1 94 ? -10.043 -0.184 -2.746 1.00 77.38 94 VAL A C 1
ATOM 738 O O . VAL A 1 94 ? -9.283 0.267 -1.888 1.00 77.38 94 VAL A O 1
ATOM 741 N N . ASP A 1 95 ? -11.359 -0.081 -2.724 1.00 77.12 95 ASP A N 1
ATOM 742 C CA . ASP A 1 95 ? -12.085 0.528 -1.629 1.00 77.12 95 ASP A CA 1
ATOM 743 C C . ASP A 1 95 ? -12.133 -0.383 -0.396 1.00 77.12 95 ASP A C 1
ATOM 745 O O . ASP A 1 95 ? -11.860 -1.587 -0.451 1.00 77.12 95 ASP A O 1
ATOM 749 N N . ASP A 1 96 ? -12.512 0.229 0.724 1.00 68.00 96 ASP A N 1
ATOM 750 C CA . ASP A 1 96 ? -12.862 -0.419 1.986 1.00 68.00 96 ASP A CA 1
ATOM 751 C C . ASP A 1 96 ? -11.756 -1.276 2.618 1.00 68.00 96 ASP A C 1
ATOM 753 O O . ASP A 1 96 ? -11.984 -2.406 3.057 1.00 68.00 96 ASP A O 1
ATOM 757 N N . LEU A 1 97 ? -10.556 -0.701 2.761 1.00 79.31 97 LEU A N 1
ATOM 758 C CA . LEU A 1 97 ? -9.532 -1.275 3.641 1.00 79.31 97 LEU A CA 1
ATOM 759 C C . LEU A 1 97 ? -10.077 -1.387 5.077 1.00 79.31 97 LEU A C 1
ATOM 761 O O . LEU A 1 97 ? -10.368 -0.386 5.741 1.00 79.31 97 LEU A O 1
ATOM 765 N N . GLY A 1 98 ? -10.204 -2.616 5.576 1.00 73.44 98 GLY A N 1
ATOM 766 C CA . GLY A 1 98 ? -10.864 -2.898 6.848 1.00 73.44 98 GLY A CA 1
ATOM 767 C C . GLY A 1 98 ? -10.443 -4.237 7.433 1.00 73.44 98 GLY A C 1
ATOM 768 O O . GLY A 1 98 ? -10.222 -5.202 6.714 1.00 73.44 98 GLY A O 1
ATOM 769 N N . MET A 1 99 ? -10.325 -4.297 8.756 1.00 73.12 99 MET A N 1
ATOM 770 C CA . MET A 1 99 ? -9.976 -5.525 9.468 1.00 73.12 99 MET A CA 1
ATOM 771 C C . MET A 1 99 ? -11.212 -6.418 9.641 1.00 73.12 99 MET A C 1
ATOM 773 O O . MET A 1 99 ? -12.323 -5.900 9.824 1.00 73.12 99 MET A O 1
ATOM 777 N N . PRO A 1 100 ? -11.042 -7.754 9.645 1.00 65.25 100 PRO A N 1
ATOM 778 C CA . PRO A 1 100 ? -12.143 -8.679 9.861 1.00 65.25 100 PRO A CA 1
ATOM 779 C C . PRO A 1 100 ? -12.777 -8.445 11.235 1.00 65.25 100 PRO A C 1
ATOM 781 O O . PRO A 1 100 ? -12.131 -7.999 12.185 1.00 65.25 100 PRO A O 1
ATOM 784 N N . VAL A 1 101 ? -14.063 -8.758 11.328 1.00 63.19 101 VAL A N 1
ATOM 785 C CA . VAL A 1 101 ? -14.829 -8.669 12.571 1.00 63.19 101 VAL A CA 1
ATOM 786 C C . VAL A 1 101 ? -14.463 -9.865 13.452 1.00 63.19 101 VAL A C 1
ATOM 788 O O . VAL A 1 101 ? -14.491 -10.999 12.972 1.00 63.19 101 VAL A O 1
ATOM 791 N N . ASP A 1 102 ? -14.138 -9.638 14.728 1.00 56.19 102 ASP A N 1
ATOM 792 C CA . ASP A 1 102 ? -14.160 -10.726 15.714 1.00 56.19 102 ASP A CA 1
ATOM 793 C C . ASP A 1 102 ? -15.581 -11.288 15.737 1.00 56.19 102 ASP A C 1
ATOM 795 O O . ASP A 1 102 ? -16.529 -10.508 15.859 1.00 56.19 102 ASP A O 1
ATOM 799 N N . MET A 1 103 ? -15.743 -12.612 15.634 1.00 51.28 103 MET A N 1
ATOM 800 C CA . MET A 1 103 ? -17.053 -13.279 15.493 1.00 51.28 103 MET A CA 1
ATOM 801 C C . MET A 1 103 ? -18.078 -12.918 16.589 1.00 51.28 103 MET A C 1
ATOM 803 O O . MET A 1 103 ? -19.261 -13.209 16.455 1.00 51.28 103 MET A O 1
ATOM 807 N N . THR A 1 104 ? -17.644 -12.260 17.662 1.00 56.88 104 THR A N 1
ATOM 808 C CA . THR A 1 104 ? -18.455 -11.770 18.781 1.00 56.88 104 THR A CA 1
ATOM 809 C C . THR A 1 104 ? -19.091 -10.391 18.560 1.00 56.88 104 THR A C 1
ATOM 811 O O . THR A 1 104 ? -19.973 -9.998 19.321 1.00 56.88 104 THR A O 1
ATOM 814 N N . SER A 1 105 ? -18.683 -9.635 17.537 1.00 50.19 105 SER A N 1
ATOM 815 C CA . SER A 1 105 ? -19.141 -8.258 17.304 1.00 50.19 105 SER A CA 1
ATOM 816 C C . SER A 1 105 ? -20.071 -8.161 16.089 1.00 50.19 105 SER A C 1
ATOM 818 O O . SER A 1 105 ? -19.780 -8.656 15.005 1.00 50.19 105 SER A O 1
ATOM 820 N N . ARG A 1 106 ? -21.242 -7.540 16.276 1.00 51.72 106 ARG A N 1
ATOM 821 C CA . ARG A 1 106 ? -22.313 -7.444 15.273 1.00 51.72 106 ARG A CA 1
ATOM 822 C C . ARG A 1 106 ? -21.894 -6.586 14.062 1.00 51.72 106 ARG A C 1
ATOM 824 O O . ARG A 1 106 ? -22.105 -5.380 14.040 1.00 51.72 106 ARG A O 1
ATOM 831 N N . GLY A 1 107 ? -21.350 -7.233 13.031 1.00 59.75 107 GLY A N 1
ATOM 832 C CA . GLY A 1 107 ? -21.745 -6.992 11.637 1.00 59.75 107 GLY A CA 1
ATOM 833 C C . GLY A 1 107 ? -21.036 -5.922 10.796 1.00 59.75 107 GLY A C 1
ATOM 834 O O . GLY A 1 107 ? -21.485 -5.707 9.673 1.00 59.75 107 GLY A O 1
ATOM 835 N N . ARG A 1 108 ? -19.955 -5.259 11.238 1.00 62.00 108 ARG A N 1
ATOM 836 C CA . ARG A 1 108 ? -19.178 -4.351 10.355 1.00 62.00 108 ARG A CA 1
ATOM 837 C C . ARG A 1 108 ? -17.661 -4.499 10.541 1.00 62.00 108 ARG A C 1
ATOM 839 O O . ARG A 1 108 ? -17.228 -4.522 11.694 1.00 62.00 108 ARG A O 1
ATOM 846 N N . PRO A 1 109 ? -16.860 -4.575 9.451 1.00 69.19 109 PRO A N 1
ATOM 847 C CA . PRO A 1 109 ? -15.394 -4.584 9.515 1.00 69.19 109 PRO A CA 1
ATOM 848 C C . PRO A 1 109 ? -14.860 -3.452 10.394 1.00 69.19 109 PRO A C 1
ATOM 850 O O . PRO A 1 109 ? -15.364 -2.325 10.332 1.00 69.19 109 PRO A O 1
ATOM 853 N N . ARG A 1 110 ? -13.839 -3.732 11.214 1.00 80.56 110 ARG A N 1
ATOM 854 C CA . ARG A 1 110 ? -13.212 -2.681 12.026 1.00 80.56 110 ARG A CA 1
ATOM 855 C C . ARG A 1 110 ? -12.404 -1.755 11.107 1.00 80.56 110 ARG A C 1
ATOM 857 O O . ARG A 1 110 ? -11.724 -2.255 10.206 1.00 80.56 110 ARG A O 1
ATOM 864 N N . PRO A 1 111 ? -12.441 -0.424 11.309 1.00 84.06 111 PRO A N 1
ATOM 865 C CA . PRO A 1 111 ? -11.659 0.493 10.489 1.00 84.06 111 PRO A CA 1
ATOM 866 C C . PRO A 1 111 ? -10.162 0.179 10.568 1.00 84.06 111 PRO A C 1
ATOM 868 O O . PRO A 1 111 ? -9.637 -0.116 11.643 1.00 84.06 111 PRO A O 1
ATOM 871 N N . TYR A 1 112 ? -9.474 0.269 9.432 1.00 89.69 112 TYR A N 1
ATOM 872 C CA . TYR A 1 112 ? -8.026 0.122 9.370 1.00 89.69 112 TYR A CA 1
ATOM 873 C C . TYR A 1 112 ? -7.356 1.497 9.498 1.00 89.69 112 TYR A C 1
ATOM 875 O O . TYR A 1 112 ? -7.572 2.376 8.666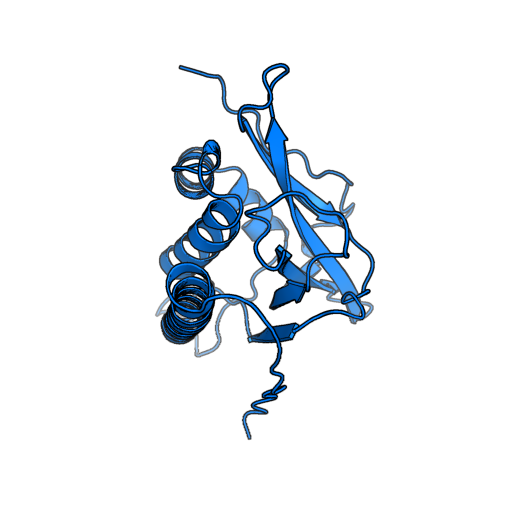 1.00 89.69 112 TYR A O 1
ATOM 883 N N . TYR A 1 113 ? -6.574 1.710 10.556 1.00 90.94 113 TYR A N 1
ATOM 884 C CA . TYR A 1 113 ? -5.932 2.997 10.858 1.00 90.94 113 TYR A CA 1
ATOM 885 C C . TYR A 1 113 ? -4.457 3.025 10.459 1.00 90.94 113 TYR A C 1
ATOM 887 O O . TYR A 1 113 ? -3.832 1.981 10.267 1.00 90.94 113 TYR A O 1
ATOM 895 N N . HIS A 1 114 ? -3.887 4.230 10.367 1.00 90.25 114 HIS A N 1
ATOM 896 C CA . HIS A 1 114 ? -2.466 4.422 10.083 1.00 90.25 114 HIS A CA 1
ATOM 897 C C . HIS A 1 114 ? -1.567 3.736 11.119 1.00 90.25 114 HIS A C 1
ATOM 899 O O . HIS A 1 114 ? -0.586 3.120 10.725 1.00 90.25 114 HIS A O 1
ATOM 905 N N . THR A 1 115 ? -1.933 3.745 12.405 1.00 89.00 115 THR A N 1
ATOM 906 C CA . THR A 1 115 ? -1.214 3.004 13.460 1.00 89.00 115 THR A CA 1
ATOM 907 C C . THR A 1 115 ? -1.060 1.526 13.115 1.00 89.00 115 THR A C 1
ATOM 909 O O . THR A 1 115 ? 0.052 1.010 13.077 1.00 89.00 115 THR A O 1
ATOM 912 N N . LYS A 1 116 ? -2.159 0.853 12.748 1.00 89.88 116 LYS A N 1
ATOM 913 C CA . LYS A 1 116 ? -2.113 -0.560 12.351 1.00 89.88 116 LYS A CA 1
ATOM 914 C C . LYS A 1 116 ? -1.378 -0.813 11.045 1.00 89.88 116 LYS A C 1
ATOM 916 O O . LYS A 1 116 ? -0.815 -1.892 10.869 1.00 89.88 1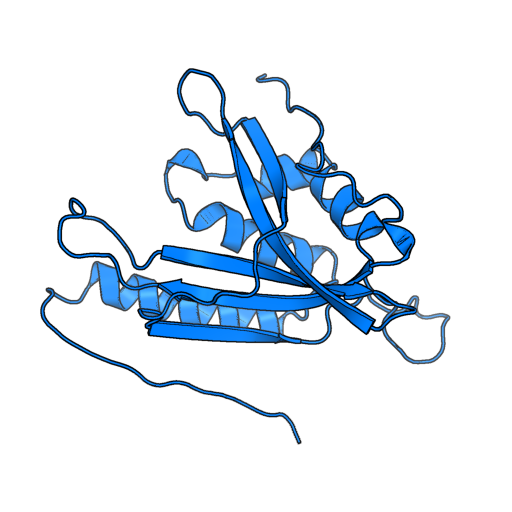16 LYS A O 1
ATOM 921 N N . LEU A 1 117 ? -1.378 0.150 10.129 1.00 88.88 117 LEU A N 1
ATOM 922 C CA . LEU A 1 117 ? -0.510 0.090 8.961 1.00 88.88 117 LEU A CA 1
ATOM 923 C C . LEU A 1 117 ? 0.961 0.130 9.370 1.00 88.88 117 LEU A C 1
ATOM 925 O O . LEU A 1 117 ? 1.698 -0.767 8.980 1.00 88.88 117 LEU A O 1
ATOM 929 N N . LEU A 1 118 ? 1.367 1.092 10.196 1.00 86.94 118 LEU A N 1
ATOM 930 C CA . LEU A 1 118 ? 2.742 1.187 10.687 1.00 86.94 118 LEU A CA 1
ATOM 931 C C . LEU A 1 118 ? 3.172 -0.080 11.427 1.00 86.94 118 LEU A C 1
ATOM 933 O O . LEU A 1 118 ? 4.255 -0.582 11.156 1.00 86.94 118 LEU A O 1
ATOM 937 N N . GLU A 1 119 ? 2.314 -0.644 12.279 1.00 87.00 119 GLU A N 1
ATOM 938 C CA . GLU A 1 119 ? 2.588 -1.911 12.965 1.00 87.00 119 GLU A CA 1
ATOM 939 C C . GLU A 1 119 ? 2.813 -3.067 11.982 1.00 87.00 119 GLU A C 1
ATOM 941 O O . GLU A 1 119 ? 3.804 -3.785 12.081 1.00 87.00 119 GLU A O 1
ATOM 946 N N . HIS A 1 120 ? 1.941 -3.233 10.980 1.00 87.50 120 HIS A N 1
ATOM 947 C CA . HIS A 1 120 ? 2.146 -4.271 9.970 1.00 87.50 120 HIS A CA 1
ATOM 948 C C . HIS A 1 120 ? 3.444 -4.069 9.195 1.00 87.50 120 HIS A C 1
ATOM 950 O O . HIS A 1 120 ? 4.091 -5.056 8.866 1.00 87.50 120 HIS A O 1
ATOM 956 N N . LEU A 1 121 ? 3.817 -2.827 8.881 1.00 85.06 121 LEU A N 1
ATOM 957 C CA . LEU A 1 121 ? 5.049 -2.547 8.150 1.00 85.06 121 LEU A CA 1
ATOM 958 C C . LEU A 1 121 ? 6.290 -2.654 9.045 1.00 85.06 121 LEU A C 1
ATOM 960 O O . LEU A 1 121 ? 7.354 -2.951 8.522 1.00 85.06 121 LEU A O 1
ATOM 964 N N . SER A 1 122 ? 6.195 -2.451 10.360 1.00 83.62 122 SER A N 1
ATOM 965 C CA . SER A 1 122 ? 7.337 -2.540 11.282 1.00 83.62 122 SER A CA 1
ATOM 966 C C . SER A 1 122 ? 7.673 -3.958 11.724 1.00 83.62 122 SER A C 1
ATOM 968 O O . SER A 1 122 ? 8.811 -4.224 12.110 1.00 83.62 122 SER A O 1
ATOM 970 N N . GLU A 1 123 ? 6.731 -4.894 11.607 1.00 87.50 123 GLU A N 1
ATOM 971 C CA . GLU A 1 123 ? 6.985 -6.313 11.841 1.00 87.50 123 GLU A CA 1
ATOM 972 C C . GLU A 1 123 ? 8.105 -6.846 10.919 1.00 87.50 123 GLU A C 1
ATOM 974 O O . GLU A 1 123 ? 7.997 -6.814 9.690 1.00 87.50 123 GLU A O 1
ATOM 979 N N . ALA A 1 124 ? 9.158 -7.430 11.503 1.00 84.19 124 ALA A N 1
ATOM 980 C CA . ALA A 1 124 ? 10.301 -7.971 10.754 1.00 84.19 124 ALA A CA 1
ATOM 981 C C . ALA A 1 124 ? 9.892 -9.027 9.708 1.00 84.19 124 ALA A C 1
ATOM 983 O O . ALA A 1 124 ? 10.433 -9.071 8.602 1.00 84.19 124 ALA A O 1
ATOM 984 N N . THR A 1 125 ? 8.895 -9.859 10.022 1.00 87.69 125 THR A N 1
ATOM 985 C CA . THR A 1 125 ? 8.349 -10.842 9.076 1.00 87.69 125 THR A CA 1
ATOM 986 C C . THR A 1 125 ? 7.667 -10.167 7.889 1.00 87.69 125 THR A C 1
ATOM 988 O O . THR A 1 125 ? 7.834 -10.609 6.753 1.00 87.69 125 THR A O 1
ATOM 991 N N . SER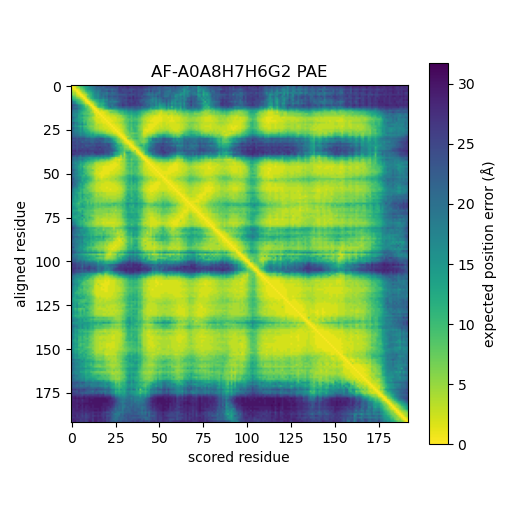 A 1 126 ? 6.932 -9.082 8.123 1.00 88.19 126 SER A N 1
ATOM 992 C CA . SER A 1 126 ? 6.292 -8.306 7.062 1.00 88.19 126 SER A CA 1
ATOM 993 C C . SER A 1 126 ? 7.317 -7.608 6.176 1.00 88.19 126 SER A C 1
ATOM 995 O O . SER A 1 126 ? 7.199 -7.684 4.955 1.00 88.19 126 SER A O 1
ATOM 997 N N . GLN A 1 127 ? 8.362 -7.014 6.763 1.00 86.19 127 GLN A N 1
ATOM 998 C CA . GLN A 1 127 ? 9.506 -6.458 6.029 1.00 86.19 127 GLN A CA 1
ATOM 999 C C . GLN A 1 127 ? 10.134 -7.520 5.119 1.00 86.19 127 GLN A C 1
ATOM 1001 O O . GLN A 1 127 ? 10.255 -7.314 3.914 1.00 86.19 127 GLN A O 1
ATOM 1006 N N . ALA A 1 128 ? 10.437 -8.705 5.656 1.00 86.75 128 ALA A N 1
ATOM 1007 C CA . ALA A 1 128 ? 10.993 -9.808 4.874 1.00 86.75 128 ALA A CA 1
ATOM 1008 C C . ALA A 1 128 ? 10.058 -10.266 3.738 1.00 86.75 128 ALA A C 1
ATOM 1010 O O . ALA A 1 128 ? 10.523 -10.572 2.639 1.00 86.75 128 ALA A O 1
ATOM 1011 N N . ILE A 1 129 ? 8.740 -10.294 3.972 1.00 88.56 129 ILE A N 1
ATOM 1012 C CA . ILE A 1 129 ? 7.749 -10.599 2.930 1.00 88.56 129 ILE A CA 1
ATOM 1013 C C . ILE A 1 129 ? 7.773 -9.532 1.836 1.00 88.56 129 ILE A C 1
ATOM 1015 O O . ILE A 1 129 ? 7.785 -9.891 0.661 1.00 88.56 129 ILE A O 1
ATOM 1019 N N . ILE A 1 130 ? 7.777 -8.250 2.204 1.00 86.88 130 ILE A N 1
ATOM 1020 C CA . ILE A 1 130 ? 7.705 -7.134 1.256 1.00 86.88 130 ILE A CA 1
ATOM 1021 C C . ILE A 1 130 ? 8.986 -7.037 0.426 1.00 86.88 130 ILE A C 1
ATOM 1023 O O . ILE A 1 130 ? 8.912 -6.927 -0.797 1.00 86.88 130 ILE A O 1
ATOM 1027 N N . LEU A 1 131 ?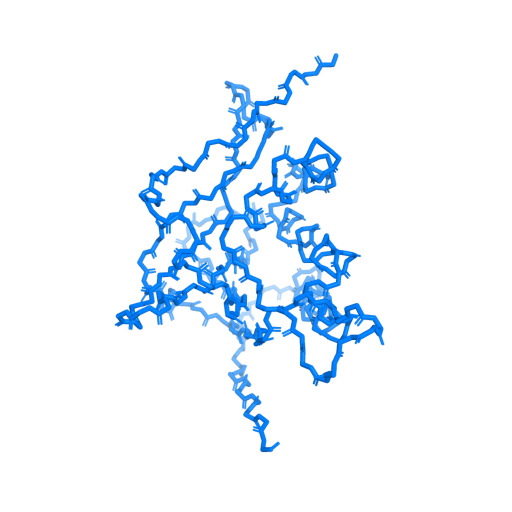 10.146 -7.180 1.065 1.00 86.19 131 LEU A N 1
ATOM 1028 C CA . LEU A 1 131 ? 11.456 -7.092 0.423 1.00 86.19 131 LEU A CA 1
ATOM 1029 C C . LEU A 1 131 ? 11.836 -8.333 -0.393 1.00 86.19 131 LEU A C 1
ATOM 1031 O O . LEU A 1 131 ? 12.818 -8.303 -1.138 1.00 86.19 131 LEU A O 1
ATOM 1035 N N . LYS A 1 132 ? 11.078 -9.432 -0.292 1.00 85.00 132 LYS A N 1
ATOM 1036 C CA . LYS A 1 132 ? 11.374 -10.665 -1.026 1.00 85.00 132 LYS A CA 1
ATOM 1037 C C . LYS A 1 132 ? 11.432 -10.395 -2.532 1.00 85.00 132 LYS A C 1
ATOM 1039 O O . LYS A 1 132 ? 10.408 -10.110 -3.153 1.00 85.00 132 LYS A O 1
ATOM 1044 N N . ASN A 1 133 ? 12.620 -10.572 -3.113 1.00 81.00 133 ASN A N 1
ATOM 1045 C CA . ASN A 1 133 ? 12.936 -10.335 -4.527 1.00 81.00 133 ASN A CA 1
ATOM 1046 C C . ASN A 1 133 ? 12.783 -8.869 -4.987 1.00 81.00 133 ASN A C 1
ATOM 1048 O O . ASN A 1 133 ? 12.653 -8.625 -6.183 1.00 81.00 133 ASN A O 1
ATOM 1052 N N . ALA A 1 134 ? 12.818 -7.898 -4.066 1.00 76.50 134 ALA A N 1
ATOM 1053 C CA . ALA A 1 134 ? 12.675 -6.473 -4.382 1.00 76.50 134 ALA A CA 1
ATOM 1054 C C . ALA A 1 134 ? 13.813 -5.910 -5.255 1.00 76.50 134 ALA A C 1
ATOM 1056 O O . ALA A 1 134 ? 13.596 -4.958 -5.994 1.00 76.50 134 ALA A O 1
ATOM 1057 N N . THR A 1 135 ? 15.010 -6.505 -5.213 1.00 70.06 135 THR A N 1
ATOM 1058 C CA . THR A 1 135 ? 16.162 -6.098 -6.043 1.00 70.06 135 THR A CA 1
ATOM 1059 C C . THR A 1 135 ? 15.971 -6.370 -7.529 1.00 70.06 135 THR A C 1
ATOM 1061 O O . THR A 1 135 ? 16.535 -5.666 -8.358 1.00 70.06 135 THR A O 1
ATOM 1064 N N . ASN A 1 136 ? 15.214 -7.414 -7.870 1.00 69.06 136 ASN A N 1
ATOM 1065 C CA . ASN A 1 136 ? 15.146 -7.932 -9.238 1.00 69.06 136 ASN A CA 1
ATOM 1066 C C . ASN A 1 136 ? 13.934 -7.392 -10.003 1.00 69.06 136 ASN A C 1
ATOM 1068 O O . ASN A 1 136 ? 13.822 -7.597 -11.207 1.00 69.06 136 ASN A O 1
ATOM 1072 N N . ASP A 1 137 ? 12.996 -6.773 -9.290 1.00 70.69 137 ASP A N 1
ATOM 1073 C CA . ASP A 1 137 ? 11.690 -6.408 -9.813 1.00 70.69 137 ASP A CA 1
ATOM 1074 C C . ASP A 1 137 ? 11.124 -5.240 -8.982 1.00 70.69 137 ASP A C 1
ATOM 1076 O O . ASP A 1 137 ? 10.674 -5.453 -7.849 1.00 70.69 137 ASP A O 1
ATOM 1080 N N . PRO A 1 138 ? 11.124 -4.006 -9.522 1.00 63.59 138 PRO A N 1
ATOM 1081 C CA . PRO A 1 138 ? 10.647 -2.826 -8.801 1.00 63.59 138 PRO A CA 1
ATOM 1082 C C . PRO A 1 138 ? 9.138 -2.875 -8.503 1.00 63.59 138 PRO A C 1
ATOM 1084 O O . PRO A 1 138 ? 8.656 -2.123 -7.656 1.00 63.59 138 PRO A O 1
ATOM 1087 N N . PHE A 1 139 ? 8.382 -3.782 -9.134 1.00 71.44 139 PHE A N 1
ATOM 1088 C CA . PHE A 1 139 ? 6.953 -3.997 -8.871 1.00 71.44 139 PHE A CA 1
ATOM 1089 C C . PHE A 1 139 ? 6.702 -4.958 -7.718 1.00 71.44 139 PHE A C 1
ATOM 1091 O O . PHE A 1 139 ? 5.634 -4.941 -7.091 1.00 71.44 139 PHE A O 1
ATOM 1098 N N . ARG A 1 140 ? 7.695 -5.793 -7.411 1.00 78.19 140 ARG A N 1
ATOM 1099 C CA . ARG A 1 140 ? 7.590 -6.851 -6.414 1.00 78.19 140 ARG A CA 1
ATOM 1100 C C . ARG A 1 140 ? 7.189 -6.350 -5.024 1.00 78.19 140 ARG A C 1
ATOM 1102 O O . ARG A 1 140 ? 6.324 -6.996 -4.430 1.00 78.19 140 ARG A O 1
ATOM 1109 N N . PRO A 1 141 ? 7.706 -5.218 -4.506 1.00 82.12 141 PRO A N 1
ATOM 1110 C CA . PRO A 1 141 ? 7.305 -4.713 -3.194 1.00 82.12 141 PRO A CA 1
ATOM 1111 C C . PRO A 1 141 ? 5.816 -4.360 -3.114 1.00 82.12 141 PRO A C 1
ATOM 1113 O O . PRO A 1 141 ? 5.154 -4.725 -2.143 1.00 82.12 141 PRO A O 1
ATOM 1116 N N . CYS A 1 142 ? 5.260 -3.722 -4.152 1.00 80.19 142 CYS A N 1
ATOM 1117 C CA . CYS A 1 142 ? 3.832 -3.392 -4.207 1.00 80.19 142 CYS A CA 1
ATOM 1118 C C . CYS A 1 142 ? 2.975 -4.665 -4.211 1.00 80.19 142 CYS A C 1
ATOM 1120 O O . CYS A 1 142 ? 1.995 -4.769 -3.470 1.00 80.19 142 CYS A O 1
ATOM 1122 N N . PHE A 1 143 ? 3.382 -5.667 -4.995 1.00 82.56 143 PHE A N 1
ATOM 1123 C CA . PHE A 1 143 ? 2.698 -6.957 -5.040 1.00 82.56 143 PHE A CA 1
ATOM 1124 C C . PHE A 1 143 ? 2.747 -7.690 -3.694 1.00 82.56 143 PHE A C 1
ATOM 1126 O O . PHE A 1 143 ? 1.733 -8.199 -3.207 1.00 82.56 143 PHE A O 1
ATOM 1133 N N . ASN A 1 144 ? 3.922 -7.731 -3.068 1.00 87.62 144 ASN A N 1
ATOM 1134 C CA . ASN A 1 144 ? 4.114 -8.388 -1.783 1.00 87.62 144 ASN A CA 1
ATOM 1135 C C . ASN A 1 144 ? 3.325 -7.695 -0.664 1.00 87.62 144 ASN A C 1
ATOM 1137 O O . ASN A 1 144 ? 2.766 -8.384 0.190 1.00 87.62 144 ASN A O 1
ATOM 1141 N N . LEU A 1 145 ? 3.223 -6.362 -0.689 1.00 86.06 145 LEU A N 1
ATOM 1142 C CA . LEU A 1 145 ? 2.411 -5.604 0.261 1.00 86.06 145 LEU A CA 1
ATOM 1143 C C . LEU A 1 145 ? 0.918 -5.910 0.095 1.00 86.06 145 LEU A C 1
ATOM 1145 O O . LEU A 1 145 ? 0.241 -6.201 1.078 1.00 86.06 145 LEU A O 1
ATOM 1149 N N . MET A 1 146 ? 0.408 -5.967 -1.134 1.00 84.50 146 MET A N 1
ATOM 1150 C CA . MET A 1 146 ? -0.976 -6.387 -1.380 1.00 84.50 146 MET A CA 1
ATOM 1151 C C . MET A 1 146 ? -1.264 -7.800 -0.871 1.00 84.50 146 MET A C 1
ATOM 1153 O O . MET A 1 146 ? -2.295 -8.055 -0.237 1.00 84.50 146 MET A O 1
ATOM 1157 N N . ARG A 1 147 ? -0.314 -8.719 -1.066 1.00 86.50 147 ARG A N 1
ATOM 1158 C CA . ARG A 1 147 ? -0.405 -10.073 -0.515 1.00 86.50 147 ARG A CA 1
ATOM 1159 C C . ARG A 1 147 ? -0.430 -10.057 1.014 1.00 86.50 147 ARG A C 1
ATOM 1161 O O . ARG A 1 147 ? -1.247 -10.759 1.605 1.00 86.50 147 ARG A O 1
ATOM 1168 N N . LEU A 1 148 ? 0.426 -9.254 1.647 1.00 88.50 148 LEU A N 1
ATOM 1169 C CA . LEU A 1 148 ? 0.465 -9.093 3.100 1.00 88.50 148 LEU A CA 1
ATOM 1170 C C . LEU A 1 148 ? -0.870 -8.560 3.638 1.00 88.50 148 LEU A C 1
ATOM 1172 O O . LEU A 1 148 ? -1.425 -9.146 4.564 1.00 88.50 148 LEU A O 1
ATOM 1176 N N . LEU A 1 149 ? -1.423 -7.499 3.043 1.00 86.75 149 LEU A N 1
ATOM 1177 C CA . LEU A 1 149 ? -2.707 -6.922 3.463 1.00 86.75 149 LEU A CA 1
ATOM 1178 C C . LEU A 1 149 ? -3.861 -7.925 3.318 1.00 86.75 149 LEU A C 1
ATOM 1180 O O . LEU A 1 149 ? -4.743 -7.983 4.173 1.00 86.75 149 LEU A O 1
ATOM 1184 N N . THR A 1 150 ? -3.815 -8.778 2.296 1.00 85.50 150 THR A N 1
ATOM 1185 C CA . THR A 1 150 ? -4.777 -9.879 2.121 1.00 85.50 150 THR A CA 1
ATOM 1186 C C . THR A 1 150 ? -4.623 -10.945 3.206 1.00 85.50 150 THR A C 1
ATOM 1188 O O . THR A 1 150 ? -5.607 -11.386 3.794 1.00 85.50 150 THR A O 1
ATOM 1191 N N . GLN A 1 151 ? -3.386 -11.345 3.522 1.00 86.69 151 GLN A N 1
ATOM 1192 C CA . GLN A 1 151 ? -3.092 -12.320 4.581 1.00 86.69 151 GLN A CA 1
ATOM 1193 C C . GLN A 1 151 ? -3.511 -11.811 5.964 1.00 86.69 151 GLN A C 1
ATOM 1195 O O . GLN A 1 151 ? -4.065 -12.564 6.763 1.00 86.69 151 GLN A O 1
ATOM 1200 N N . LYS A 1 152 ? -3.311 -10.515 6.220 1.00 85.94 152 LYS A N 1
ATOM 1201 C CA . LYS A 1 152 ? -3.768 -9.819 7.430 1.00 85.94 152 LYS A CA 1
ATOM 1202 C C . LYS A 1 152 ? -5.275 -9.519 7.408 1.00 85.94 152 LYS A C 1
ATOM 1204 O O . LYS A 1 152 ? -5.778 -8.918 8.353 1.00 85.94 152 LYS A O 1
ATOM 1209 N N . LYS A 1 153 ? -5.994 -9.950 6.360 1.00 84.44 153 LYS A N 1
ATOM 1210 C CA . LYS A 1 153 ? -7.439 -9.760 6.154 1.00 84.44 153 LYS A CA 1
ATOM 1211 C C . LYS A 1 153 ? -7.878 -8.286 6.149 1.00 84.44 153 LYS A C 1
ATOM 1213 O O . LYS A 1 153 ? -9.044 -8.007 6.384 1.00 84.44 153 LYS A O 1
ATOM 1218 N N . VAL A 1 154 ? -6.951 -7.367 5.870 1.00 85.56 154 VAL A N 1
ATOM 1219 C CA . VAL A 1 154 ? -7.210 -5.931 5.653 1.00 85.56 154 VAL A CA 1
ATOM 1220 C C . VAL A 1 154 ? -7.873 -5.709 4.292 1.00 85.56 154 VAL A C 1
ATOM 1222 O O . VAL A 1 154 ? -8.688 -4.807 4.111 1.00 85.56 154 VAL A O 1
ATOM 1225 N N . LEU A 1 155 ? -7.465 -6.524 3.318 1.00 81.94 155 LEU A N 1
ATOM 1226 C CA . LEU A 1 155 ? -7.926 -6.493 1.940 1.00 81.94 155 LEU A CA 1
ATOM 1227 C C . LEU A 1 155 ? -8.719 -7.763 1.634 1.00 81.94 155 LEU A C 1
ATOM 1229 O O . LEU A 1 155 ? -8.327 -8.865 2.030 1.00 81.94 155 LEU A O 1
ATOM 1233 N N . SER A 1 156 ? -9.803 -7.621 0.871 1.00 77.44 156 SER A N 1
ATOM 1234 C CA . SER A 1 156 ? -10.530 -8.776 0.347 1.00 77.44 156 SER A CA 1
ATOM 1235 C C . SER A 1 156 ? -9.676 -9.577 -0.643 1.00 77.44 156 SER A C 1
ATOM 1237 O O . SER A 1 156 ? -8.924 -9.024 -1.449 1.00 77.44 156 SER A O 1
ATOM 1239 N N . ARG A 1 157 ? -9.844 -10.905 -0.637 1.00 75.69 157 ARG A N 1
ATOM 1240 C CA . ARG A 1 157 ? -9.168 -11.795 -1.593 1.00 75.69 157 ARG A CA 1
ATOM 1241 C C . ARG A 1 157 ? -9.526 -11.461 -3.045 1.00 75.69 157 ARG A C 1
ATOM 1243 O O . ARG A 1 157 ? -8.647 -11.471 -3.894 1.00 75.69 157 ARG A O 1
ATOM 1250 N N . SER A 1 158 ? -10.772 -11.060 -3.298 1.00 75.38 158 SER A N 1
ATOM 1251 C CA . SER A 1 158 ? -11.220 -10.573 -4.607 1.00 75.38 158 SER A CA 1
ATOM 1252 C C . SER A 1 158 ? -10.460 -9.331 -5.077 1.00 75.38 158 SER A C 1
ATOM 1254 O O . SER A 1 158 ? -10.144 -9.229 -6.257 1.00 75.38 158 SER A O 1
ATOM 1256 N N . GLY A 1 159 ? -10.130 -8.403 -4.169 1.00 69.88 159 GLY A N 1
ATOM 1257 C CA . GLY A 1 159 ? -9.297 -7.247 -4.507 1.00 69.88 159 GLY A CA 1
ATOM 1258 C C . GLY A 1 159 ? -7.880 -7.673 -4.900 1.00 69.88 159 GLY A C 1
ATOM 1259 O O . GLY A 1 159 ? -7.335 -7.207 -5.896 1.00 69.88 159 GLY A O 1
ATOM 1260 N N . PHE A 1 160 ? -7.296 -8.622 -4.171 1.00 77.25 160 PHE A N 1
ATOM 1261 C CA . PHE A 1 160 ? -5.983 -9.161 -4.523 1.00 77.25 160 PHE A CA 1
ATOM 1262 C C . PHE A 1 160 ? -5.971 -9.918 -5.855 1.00 77.25 160 PHE A C 1
ATOM 1264 O O . PHE A 1 160 ? -5.048 -9.740 -6.647 1.00 77.25 160 PHE A O 1
ATOM 1271 N N . ASP A 1 161 ? -6.982 -10.747 -6.115 1.00 78.00 161 ASP A N 1
ATOM 1272 C CA . ASP A 1 161 ? -7.070 -11.525 -7.351 1.00 78.00 161 ASP A CA 1
ATOM 1273 C C . ASP A 1 161 ? -7.214 -10.617 -8.577 1.00 78.00 161 ASP A C 1
ATOM 1275 O O . ASP A 1 161 ? -6.548 -10.854 -9.585 1.00 78.00 161 ASP A O 1
ATOM 1279 N N . LEU A 1 162 ? -7.990 -9.534 -8.465 1.00 69.25 162 LEU A N 1
ATOM 1280 C CA . LEU A 1 162 ? -8.114 -8.535 -9.525 1.00 69.25 162 LEU A CA 1
ATOM 1281 C C . LEU A 1 162 ? -6.795 -7.787 -9.763 1.00 69.25 162 LEU A C 1
ATOM 1283 O O . LEU A 1 162 ? -6.348 -7.668 -10.902 1.00 69.25 162 LEU A O 1
ATOM 1287 N N . PHE A 1 163 ? -6.115 -7.354 -8.696 1.00 73.00 163 PHE A N 1
ATOM 1288 C CA . PHE A 1 163 ? -4.776 -6.772 -8.805 1.00 73.00 163 PHE A CA 1
ATOM 1289 C C . PHE A 1 163 ? -3.791 -7.724 -9.498 1.00 73.00 163 PHE A C 1
ATOM 1291 O O . PHE A 1 163 ? -3.049 -7.320 -10.397 1.00 73.00 163 PHE A O 1
ATOM 1298 N N . ARG A 1 164 ? -3.793 -9.003 -9.104 1.00 76.69 164 ARG A N 1
ATOM 1299 C CA . ARG A 1 164 ? -2.952 -10.043 -9.703 1.00 76.69 164 ARG A CA 1
ATOM 1300 C C . ARG A 1 164 ? -3.263 -10.219 -11.187 1.00 76.69 164 ARG A C 1
ATOM 1302 O O . ARG A 1 164 ? -2.330 -10.318 -11.972 1.00 76.69 164 ARG A O 1
ATOM 1309 N N . GLN A 1 165 ? -4.535 -10.246 -11.570 1.00 73.75 165 GLN A N 1
ATOM 1310 C CA . GLN A 1 165 ? -4.939 -10.356 -12.968 1.00 73.75 165 GLN A CA 1
ATOM 1311 C C . GLN A 1 165 ? -4.443 -9.161 -13.791 1.00 73.75 165 GLN A C 1
ATOM 1313 O O . GLN A 1 165 ? -3.755 -9.364 -14.785 1.00 73.75 165 GLN A O 1
ATOM 1318 N N . ILE A 1 166 ? -4.697 -7.927 -13.342 1.00 67.12 166 ILE A N 1
ATOM 1319 C CA . ILE A 1 166 ? -4.289 -6.706 -14.059 1.00 67.12 166 ILE A CA 1
ATOM 1320 C C . ILE A 1 166 ? -2.767 -6.656 -14.217 1.00 67.12 166 ILE A C 1
ATOM 1322 O O . ILE A 1 166 ? -2.249 -6.391 -15.299 1.00 67.12 166 ILE A O 1
ATOM 1326 N N . THR A 1 167 ? -2.031 -6.947 -13.143 1.00 67.12 167 THR A N 1
ATOM 1327 C CA . THR A 1 167 ? -0.563 -6.985 -13.188 1.00 67.12 167 THR A CA 1
ATOM 1328 C C . THR A 1 167 ? -0.039 -8.099 -14.089 1.00 67.12 167 THR A C 1
ATOM 1330 O O . THR A 1 167 ? 0.940 -7.876 -14.796 1.00 67.12 167 THR A O 1
ATOM 1333 N N . GLN A 1 168 ? -0.688 -9.267 -14.127 1.00 69.19 168 GLN A N 1
ATOM 1334 C CA . GLN A 1 168 ? -0.326 -10.362 -15.031 1.00 69.19 168 GLN A CA 1
ATOM 1335 C C . GLN A 1 168 ? -0.623 -10.039 -16.496 1.00 69.19 168 GLN A C 1
ATOM 1337 O O . GLN A 1 168 ? 0.229 -10.297 -17.336 1.00 69.19 168 GLN A O 1
ATOM 1342 N N . GLU A 1 169 ? -1.773 -9.447 -16.814 1.00 64.38 169 GLU A N 1
ATOM 1343 C CA . GLU A 1 169 ? -2.139 -9.040 -18.178 1.00 64.38 169 GLU A CA 1
ATOM 1344 C C . GLU A 1 169 ? -1.201 -7.947 -18.710 1.00 64.38 169 GLU A C 1
ATOM 1346 O O . GLU A 1 169 ? -0.766 -7.976 -19.863 1.00 64.38 169 GLU A O 1
ATOM 1351 N N . GLN A 1 170 ? -0.816 -7.005 -17.851 1.00 60.97 170 GLN A N 1
ATOM 1352 C CA . GLN A 1 170 ? 0.092 -5.917 -18.210 1.00 60.97 170 GLN A CA 1
ATOM 1353 C C . GLN A 1 170 ? 1.550 -6.393 -18.295 1.00 60.97 170 GLN A C 1
ATOM 1355 O O . GLN A 1 170 ? 2.272 -5.992 -19.207 1.00 60.97 170 GLN A O 1
ATOM 1360 N N . ALA A 1 171 ? 1.970 -7.316 -17.421 1.00 57.09 171 ALA A N 1
ATOM 1361 C CA . ALA A 1 171 ? 3.250 -8.009 -17.560 1.00 57.09 171 ALA A CA 1
ATOM 1362 C C . ALA A 1 171 ? 3.287 -8.874 -18.832 1.00 57.09 171 ALA A C 1
ATOM 1364 O O . ALA A 1 171 ? 4.285 -8.876 -19.545 1.00 57.09 171 ALA A O 1
ATOM 1365 N N . TRP A 1 172 ? 2.194 -9.567 -19.164 1.00 52.78 172 TRP A N 1
ATOM 1366 C CA . TRP A 1 172 ? 2.069 -10.363 -20.387 1.00 52.78 172 TRP A CA 1
ATOM 1367 C C . TRP A 1 172 ? 2.186 -9.499 -21.644 1.00 52.78 172 TRP A C 1
ATOM 1369 O O . TRP A 1 172 ? 2.918 -9.857 -22.565 1.00 52.78 172 TRP A O 1
ATOM 1379 N N . THR A 1 173 ? 1.524 -8.339 -21.647 1.00 54.03 173 THR A N 1
ATOM 1380 C CA . THR A 1 173 ? 1.623 -7.344 -22.724 1.00 54.03 173 THR A CA 1
ATOM 1381 C C . THR A 1 173 ? 3.071 -6.869 -22.896 1.00 54.03 173 THR A C 1
ATOM 1383 O O . THR A 1 173 ? 3.540 -6.727 -24.020 1.00 54.03 173 THR A O 1
ATOM 1386 N N . PHE A 1 174 ? 3.818 -6.704 -21.804 1.00 51.34 174 PHE A N 1
ATOM 1387 C CA . PHE A 1 174 ? 5.235 -6.338 -21.839 1.00 51.34 174 PHE A CA 1
ATOM 1388 C C . PHE A 1 174 ? 6.159 -7.449 -22.369 1.00 51.34 174 PHE A C 1
ATOM 1390 O O . PHE A 1 174 ? 7.041 -7.167 -23.174 1.00 51.34 174 PHE A O 1
ATOM 1397 N N . TYR A 1 175 ? 5.977 -8.701 -21.938 1.00 48.19 175 TYR A N 1
ATOM 1398 C CA . TYR A 1 175 ? 6.869 -9.794 -22.351 1.00 48.19 175 TYR A CA 1
ATOM 1399 C C . TYR A 1 175 ? 6.611 -10.286 -23.778 1.00 48.19 175 TYR A C 1
ATOM 1401 O O . TYR A 1 175 ? 7.520 -10.844 -24.387 1.00 48.19 175 TYR A O 1
ATOM 1409 N N . ASN A 1 176 ? 5.399 -10.092 -24.309 1.00 43.75 176 ASN A N 1
ATOM 1410 C CA . ASN A 1 176 ? 4.976 -10.751 -25.548 1.00 43.75 176 ASN A CA 1
ATOM 1411 C C . ASN A 1 176 ? 4.538 -9.811 -26.675 1.00 43.75 176 ASN A C 1
ATOM 1413 O O . ASN A 1 176 ? 4.240 -10.302 -27.762 1.00 43.75 176 ASN A O 1
ATOM 1417 N N . THR A 1 177 ? 4.506 -8.490 -26.467 1.00 44.53 177 THR A N 1
ATOM 1418 C CA . THR A 1 177 ? 4.134 -7.552 -27.539 1.00 44.53 177 THR A CA 1
ATOM 1419 C C . THR A 1 177 ? 5.369 -6.783 -28.009 1.00 44.53 177 THR A C 1
ATOM 1421 O O . THR A 1 177 ? 5.925 -6.003 -27.232 1.00 44.53 177 THR A O 1
ATOM 1424 N N . PRO A 1 178 ? 5.826 -6.957 -29.263 1.00 39.00 178 PRO A N 1
ATOM 1425 C CA . PRO A 1 178 ? 6.845 -6.085 -29.828 1.00 39.00 178 PRO A CA 1
ATOM 1426 C C . PRO A 1 178 ? 6.259 -4.669 -29.912 1.00 39.00 178 PRO A C 1
ATOM 1428 O O . PRO A 1 178 ? 5.316 -4.431 -30.662 1.00 39.00 178 PRO A O 1
ATOM 1431 N N . HIS A 1 179 ? 6.772 -3.741 -29.096 1.00 47.16 179 HIS A N 1
ATOM 1432 C CA . HIS A 1 179 ? 6.371 -2.331 -29.130 1.00 47.16 179 HIS A CA 1
ATOM 1433 C C . HIS A 1 179 ? 6.497 -1.807 -30.568 1.00 47.16 179 HIS A C 1
ATOM 1435 O O . HIS A 1 179 ? 7.604 -1.758 -31.106 1.00 47.16 179 HIS A O 1
ATOM 1441 N N . PRO A 1 180 ? 5.380 -1.398 -31.188 1.00 45.50 180 PRO A N 1
ATOM 1442 C CA . PRO A 1 180 ? 4.932 -0.033 -30.971 1.00 45.50 180 PRO A CA 1
ATOM 1443 C C . PRO A 1 180 ? 3.404 0.109 -30.884 1.00 45.50 180 PRO A C 1
ATOM 1445 O O . PRO A 1 180 ? 2.643 -0.503 -31.621 1.00 45.50 180 PRO A O 1
ATOM 1448 N N . ALA A 1 181 ? 3.004 1.063 -30.045 1.00 42.09 181 ALA A N 1
ATOM 1449 C CA . ALA A 1 181 ? 1.720 1.755 -30.078 1.00 42.09 181 ALA A CA 1
ATOM 1450 C C . ALA A 1 181 ? 0.498 1.113 -29.362 1.00 42.09 181 ALA A C 1
ATOM 1452 O O . ALA A 1 181 ? 0.081 -0.004 -29.632 1.00 42.09 181 ALA A O 1
ATOM 1453 N N . TYR A 1 182 ? -0.107 1.957 -28.510 1.00 47.94 182 TYR A N 1
ATOM 1454 C CA . TYR A 1 182 ? -1.496 1.969 -28.010 1.00 47.94 182 TYR A CA 1
ATOM 1455 C C . TYR A 1 182 ? -1.966 0.915 -26.983 1.00 47.94 182 TYR A C 1
ATOM 1457 O O . TYR A 1 182 ? -1.818 -0.279 -27.184 1.00 47.94 182 TYR A O 1
ATOM 1465 N N . TYR A 1 183 ? -2.641 1.355 -25.906 1.00 40.31 183 TYR A N 1
ATOM 1466 C CA . TYR A 1 183 ? -4.120 1.432 -25.802 1.00 40.31 183 TYR A CA 1
ATOM 1467 C C . TYR A 1 183 ? -4.583 1.848 -24.380 1.00 40.31 183 TYR A C 1
ATOM 1469 O O . TYR A 1 183 ? -4.020 1.410 -23.381 1.00 40.31 183 TYR A O 1
ATOM 1477 N N . ARG A 1 184 ? -5.632 2.689 -24.295 1.00 47.22 184 ARG A N 1
ATOM 1478 C CA . ARG A 1 184 ? -6.454 2.960 -23.088 1.00 47.22 184 ARG A CA 1
ATOM 1479 C C . ARG A 1 184 ? -7.657 2.006 -23.081 1.00 47.22 184 ARG A C 1
ATOM 1481 O O . ARG A 1 184 ? -8.241 1.797 -24.143 1.00 47.22 184 ARG A O 1
ATOM 1488 N N . PRO A 1 185 ? -8.100 1.536 -21.904 1.00 40.62 185 PRO A N 1
ATOM 1489 C CA . PRO A 1 185 ? -9.400 2.002 -21.411 1.00 40.62 185 PRO A CA 1
ATOM 1490 C C . PRO A 1 185 ? -9.416 2.260 -19.893 1.00 40.62 185 PRO A C 1
ATOM 1492 O O . PRO A 1 185 ? -8.965 1.452 -19.086 1.00 40.62 185 PRO A O 1
ATOM 1495 N N . SER A 1 186 ? -10.002 3.388 -19.487 1.00 38.97 186 SER A N 1
ATOM 1496 C CA . SER A 1 186 ? -10.372 3.657 -18.096 1.00 38.97 186 SER A CA 1
ATOM 1497 C C . SER A 1 186 ? -11.624 2.851 -17.732 1.00 38.97 186 SER A C 1
ATO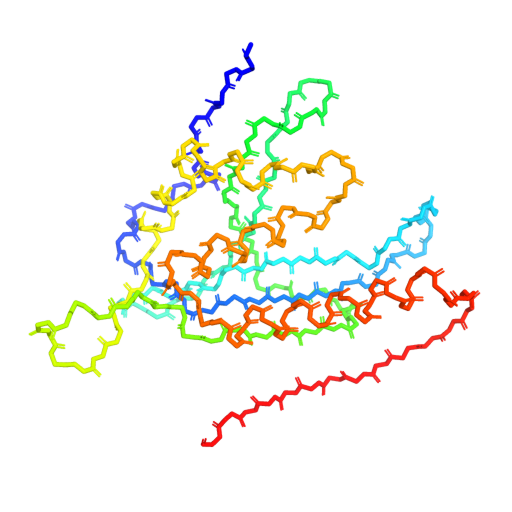M 1499 O O . SER A 1 186 ? -12.713 3.188 -18.196 1.00 38.97 186 SER A O 1
ATOM 1501 N N . MET A 1 187 ? -11.498 1.820 -16.893 1.00 38.12 187 MET A N 1
ATOM 1502 C CA . MET A 1 187 ? -12.653 1.196 -16.240 1.00 38.12 187 MET A CA 1
ATOM 1503 C C . MET A 1 187 ? -12.844 1.795 -14.851 1.00 38.12 187 MET A C 1
ATOM 1505 O O . MET A 1 187 ? -12.049 1.571 -13.941 1.00 38.12 187 MET A O 1
ATOM 1509 N N . ARG A 1 188 ? -13.934 2.543 -14.689 1.00 38.53 188 ARG A N 1
ATOM 1510 C CA . ARG A 1 188 ? -14.484 2.914 -13.387 1.00 38.53 188 ARG A CA 1
ATOM 1511 C C . ARG A 1 188 ? -15.650 1.965 -13.136 1.00 38.53 188 ARG A C 1
ATOM 1513 O O . ARG A 1 188 ? -16.675 2.086 -13.797 1.00 38.53 188 ARG A O 1
ATOM 1520 N N . ILE A 1 189 ? -15.488 0.997 -12.238 1.00 40.12 189 ILE A N 1
ATOM 1521 C CA . ILE A 1 189 ? -16.605 0.148 -11.812 1.00 40.12 189 ILE A CA 1
ATOM 1522 C C . ILE A 1 189 ? -17.127 0.733 -10.505 1.00 40.12 189 ILE A C 1
ATOM 1524 O O . ILE A 1 189 ? -16.643 0.412 -9.424 1.00 40.12 189 ILE A O 1
ATOM 1528 N N . SER A 1 190 ? -18.091 1.642 -10.620 1.00 30.59 190 SER A N 1
ATOM 1529 C CA . SER A 1 190 ? -18.915 2.054 -9.488 1.00 30.59 190 SER A CA 1
ATOM 1530 C C . SER A 1 190 ? -19.804 0.874 -9.104 1.00 30.59 190 SER A C 1
ATOM 1532 O O . SER A 1 190 ? -20.576 0.393 -9.933 1.00 30.59 190 SER A O 1
ATOM 1534 N N . ARG A 1 191 ? -19.688 0.383 -7.868 1.00 36.53 191 ARG A N 1
ATOM 1535 C CA . ARG A 1 191 ? -20.687 -0.539 -7.320 1.00 36.53 191 ARG A CA 1
ATOM 1536 C C . ARG A 1 191 ? -21.932 0.269 -6.952 1.00 36.53 191 ARG A C 1
ATOM 1538 O O . ARG A 1 191 ? -21.831 1.201 -6.155 1.00 36.53 191 ARG A O 1
ATOM 1545 N N . GLY A 1 192 ? -23.050 -0.061 -7.597 1.00 33.75 192 GLY A N 1
ATOM 1546 C CA . GLY A 1 192 ? -24.389 0.193 -7.061 1.00 33.75 192 GLY A CA 1
ATOM 1547 C C . GLY A 1 192 ? -24.727 -0.782 -5.942 1.00 33.75 192 GLY A C 1
ATOM 1548 O O . GLY A 1 192 ? -23.992 -1.790 -5.797 1.00 33.75 192 GLY A O 1
#

Solvent-accessible surface area (backbone atoms only — not comparable to full-atom values): 11209 Å² total; per-residue (Å²): 134,82,80,68,60,75,52,56,61,61,61,85,61,94,58,39,81,45,27,33,39,40,32,40,39,37,34,28,27,56,70,63,91,88,66,67,82,88,70,62,56,55,63,46,56,32,43,33,29,34,30,71,84,85,63,48,74,51,32,31,32,80,40,76,38,55,49,97,87,68,49,74,49,40,54,30,46,34,76,47,77,98,69,79,63,91,55,49,54,41,65,47,75,42,73,70,37,22,30,70,56,60,94,88,55,94,84,62,62,40,83,31,32,42,50,60,50,50,52,53,56,49,36,66,69,44,40,54,52,24,52,53,63,33,88,83,32,87,57,34,35,60,54,32,42,49,50,47,35,34,74,68,38,30,35,57,65,69,57,48,54,51,53,51,48,55,53,48,54,54,49,46,48,64,78,71,48,83,87,76,83,88,81,79,72,91,71,79,82,78,83,128

Foldseek 3Di:
DQDQDFADAPDDPVCQQQKFFWKKKWWFADDDPPDDPPDARPIWIWTWIAGNPPRDIWIWTWDFDADPVRQGRFIHIYIDDPDDDPRIQEMDMAGQQFADDDPPDPDDGHTHTSVNVSVCRRPPVSRCQLSPCCVPDVCSNVLSVLVSSVVRVSGPPVVNVVVVVVVVVSVCCSVPPDDDDDDHDYDDDDDD

Secondary structure (DSSP, 8-state):
-PPPPP---BS--S-GGGEEEEEEEEEEEPPPTTPPSS---EEEEEEEEEETTT--EEEEEEEEEE-TTS-EEEEEEEEE-S---TTEEEEEEE---EEPPPTTS-S-PEEEEHHHHHHHHHSHHHHHHHHTTTTT-TTHHHHHHHHHHHHTTSS-HHHHHHHHHHHHHHHHHHHH--S-------------

Mean predicted aligned error: 11.22 Å

Radius of gyration: 17.45 Å; Cα contacts (8 Å, |Δi|>4): 296; chains: 1; bounding box: 50×30×50 Å

pLDDT: mean 70.86, std 16.92, range [30.59, 91.38]

Sequence (192 aa):
MIPLHPPTSCGDSDKPEMWKCTSALFYGAAITPGTKPPALNTWTMRIVQVHTQIKWRRFLVLKLTSDEAGRPTGICLEEVPYCIPEKTVAIWEVDDLGMPVDMTSRGRPRPYYHTKLLEHLSEATSQAIILKNATNDPFRPCFNLMRLLTQKKVLSRSGFDLFRQITQEQAWTFYNTPHPAYYRPSMRISRG

Nearest PDB structures (foldseek):
  2een-assembly1_A  TM=4.659E-01  e=4.129E+00  Pyrococcus horikoshii
  7ung-assembly1_X  TM=1.716E-01  e=3.796E-01  Homo sapiens
  8otz-assembly1_Ad  TM=2.913E-01  e=3.252E+00  Bos taurus

Organism: NCBI:txid456999